Protein AF-A0A929IKM9-F1 (afdb_monomer_lite)

Radius of gyration: 24.94 Å; chains: 1; bounding box: 63×36×87 Å

Sequence (227 aa):
MASTDVHDGEPYLAGRVRLIFSDAPGTVAINLLNAAVLSFVMRGELPPSILLGWFAFIAGVMMARVFLYAWHRRADGYGEDEARAWLLRLTVLTTLTGIGWGVGCLVVMSEAPPLHKVFTAFVLGGMAAGGLPSLARVFAVYLLFVVPVLGPAIVYFAWQGGEIGWSMAVMGTVLLGFLLMTGRRQEMVVLEALRLAGENRDLVANLTEETEKALEAKVTAESLNED

Secondary structure (DSSP, 8-state):
-------TT-TTHHHHHHHHHHTHHHHHHHHHHHHHHHHHHHTTTS-HHHHHHHHHHHHHHHHHHHHHHHHHTT--S--HHHHHHHHHHHHHHHHHHHHHHHHHHHHHHHHS-HHHHHHHHHHHHHHHHHTHHHHTTSHHHHHHHHHHHHHHHHHHHHHH-HHHHHHHHHHHHHHHHHHHHHHHHHHHHHHHHHHHHHHHHHHHHHHHHHHHHHHHHHHHHHHTT--

Foldseek 3Di:
DDDDPDDPPAPCLLVLLVQLLVCQPVLLVLQLVLLVVLLVVCVPFDDPVLSVVLSVQSNVLSVLSVVLSVVVVPDPDDDRVVSVVSVVSLLVSLLSSLLSLLVSLVVSVPGDDPVSNVVSLVSLLCSLQVCQLNQLLPLSSSCSRNCSSLVSSLVVLVVVDDPVSPVSNVVSVVSSVVSSVVSPVSNVVSVVVSVVVVVVVVVVVVVVVVVVVVVVVVVVVVVVVVD

Structure (mmCIF, N/CA/C/O backbone):
data_AF-A0A929IKM9-F1
#
_entry.id   AF-A0A929IKM9-F1
#
loop_
_atom_site.group_PDB
_atom_site.id
_atom_site.type_symbol
_atom_site.label_atom_id
_atom_site.label_alt_id
_atom_site.label_comp_id
_atom_site.label_asym_id
_atom_site.label_entity_id
_atom_site.label_seq_id
_atom_site.pdbx_PDB_ins_code
_atom_site.Cartn_x
_atom_site.Cartn_y
_atom_site.Cartn_z
_atom_site.occupancy
_atom_site.B_iso_or_equiv
_atom_site.auth_seq_id
_atom_site.auth_comp_id
_atom_site.auth_asym_id
_atom_site.auth_atom_id
_atom_site.pdbx_PDB_model_num
ATOM 1 N N . MET A 1 1 ? -14.038 -22.072 38.183 1.00 40.56 1 MET A N 1
ATOM 2 C CA . MET A 1 1 ? -13.444 -22.966 37.169 1.00 40.56 1 MET A CA 1
ATOM 3 C C . MET A 1 1 ? -14.448 -23.085 36.031 1.00 40.56 1 MET A C 1
ATOM 5 O O . MET A 1 1 ? -15.466 -23.730 36.227 1.00 40.56 1 MET A O 1
ATOM 9 N N . ALA A 1 2 ? -14.207 -22.327 34.959 1.00 31.17 2 ALA A N 1
ATOM 10 C CA . ALA A 1 2 ? -14.836 -22.336 33.626 1.00 31.17 2 ALA A CA 1
ATOM 11 C C . ALA A 1 2 ? -14.349 -21.027 32.959 1.00 31.17 2 ALA A C 1
ATOM 13 O O . ALA A 1 2 ? -14.905 -19.972 33.227 1.00 31.17 2 ALA A O 1
ATOM 14 N N . SER A 1 3 ? -13.124 -20.933 32.435 1.00 40.66 3 SER A N 1
ATOM 15 C CA . SER A 1 3 ? -12.716 -21.378 31.092 1.00 40.66 3 SER A CA 1
ATOM 16 C C . SER A 1 3 ? -13.751 -21.049 30.012 1.00 40.66 3 SER A C 1
ATOM 18 O O . SER A 1 3 ? -14.466 -21.925 29.534 1.00 40.66 3 SER A O 1
ATOM 20 N N . THR A 1 4 ? -13.792 -19.785 29.610 1.00 36.88 4 THR A N 1
ATOM 21 C CA . THR A 1 4 ? -14.176 -19.403 28.248 1.00 36.88 4 THR A CA 1
ATOM 22 C C . THR A 1 4 ? -12.996 -18.674 27.639 1.00 36.88 4 THR A C 1
ATOM 24 O O . THR A 1 4 ? -12.862 -17.457 27.709 1.00 36.88 4 THR A O 1
ATOM 27 N N . ASP A 1 5 ? -12.109 -19.513 27.125 1.00 41.44 5 ASP A N 1
ATOM 28 C CA . ASP A 1 5 ? -11.152 -19.240 26.071 1.00 41.44 5 ASP A CA 1
ATOM 29 C C . ASP A 1 5 ? -11.952 -18.718 24.859 1.00 41.44 5 ASP A C 1
ATOM 31 O O . ASP A 1 5 ? -12.657 -19.484 24.198 1.00 41.44 5 ASP A O 1
ATOM 35 N N . VAL A 1 6 ? -11.967 -17.400 24.638 1.00 38.53 6 VAL A N 1
ATOM 36 C CA . VAL A 1 6 ? -12.629 -16.775 23.481 1.00 38.53 6 VAL A CA 1
ATOM 37 C C . VAL A 1 6 ? -11.636 -15.828 22.809 1.00 38.53 6 VAL A C 1
ATOM 39 O O . VAL A 1 6 ? -11.509 -14.666 23.170 1.00 38.53 6 VAL A O 1
ATOM 42 N N . HIS A 1 7 ? -10.957 -16.387 21.807 1.00 38.09 7 HIS A N 1
ATOM 43 C CA . HIS A 1 7 ? -10.336 -15.729 20.649 1.00 38.09 7 HIS A CA 1
ATOM 44 C C . HIS A 1 7 ? -9.263 -14.647 20.887 1.00 38.09 7 HIS A C 1
ATOM 46 O O . HIS A 1 7 ? -9.489 -13.445 20.741 1.00 38.09 7 HIS A O 1
ATOM 52 N N . ASP A 1 8 ? -8.028 -15.133 21.038 1.00 3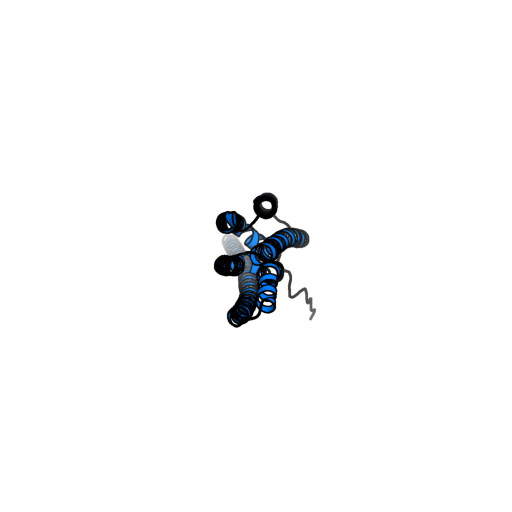8.88 8 ASP A N 1
ATOM 53 C CA . ASP A 1 8 ? -6.740 -14.424 20.956 1.00 38.88 8 ASP A CA 1
ATOM 54 C C . ASP A 1 8 ? -6.421 -13.771 19.580 1.00 38.88 8 ASP A C 1
ATOM 56 O O . ASP A 1 8 ? -5.310 -13.884 19.059 1.00 38.88 8 ASP A O 1
ATOM 60 N N . GLY A 1 9 ? -7.347 -13.039 18.947 1.00 43.78 9 GLY A N 1
ATOM 61 C CA . GLY A 1 9 ? -7.003 -12.336 17.697 1.00 43.78 9 GLY A CA 1
ATOM 62 C C . GLY A 1 9 ? -7.943 -11.261 17.151 1.00 43.78 9 GLY A C 1
ATOM 63 O O . GLY A 1 9 ? -7.523 -10.513 16.264 1.00 43.78 9 GLY A O 1
ATOM 64 N N . GLU A 1 10 ? -9.180 -11.135 17.640 1.00 51.38 10 GLU A N 1
ATOM 65 C CA . GLU A 1 10 ? -10.236 -10.404 16.911 1.00 51.38 10 GLU A CA 1
ATOM 66 C C . GLU A 1 10 ? -10.796 -9.081 17.497 1.00 51.38 10 GLU A C 1
ATOM 68 O O . GLU A 1 10 ? -11.212 -8.254 16.678 1.00 51.38 10 GLU A O 1
ATOM 73 N N . PRO A 1 11 ? -10.724 -8.734 18.805 1.00 56.94 11 PRO A N 1
ATOM 74 C CA . PRO A 1 11 ? -11.606 -7.696 19.374 1.00 56.94 11 PRO A CA 1
ATOM 75 C C . PRO A 1 11 ? -11.318 -6.249 18.924 1.00 56.94 11 PRO A C 1
ATOM 77 O O . PRO A 1 11 ? -12.064 -5.322 19.237 1.00 56.94 11 PRO A O 1
ATOM 80 N N . TYR A 1 12 ? -10.248 -6.018 18.158 1.00 74.44 12 TYR A N 1
ATOM 81 C CA . TYR A 1 12 ? -9.818 -4.676 17.750 1.00 74.44 12 TYR A CA 1
ATOM 82 C C . TYR A 1 12 ? -9.841 -4.436 16.235 1.00 74.44 12 TYR A C 1
ATOM 84 O O . TYR A 1 12 ? -9.414 -3.369 15.777 1.00 74.44 12 TYR A O 1
ATOM 92 N N . LEU A 1 13 ? -10.357 -5.375 15.428 1.00 82.31 13 LEU A N 1
ATOM 93 C CA . LEU A 1 13 ? -10.357 -5.248 13.965 1.00 82.31 13 LEU A CA 1
ATOM 94 C C . LEU A 1 13 ? -11.093 -3.989 13.487 1.00 82.31 13 LEU A C 1
ATOM 96 O O . LEU A 1 13 ? -10.559 -3.230 12.676 1.00 82.31 13 LEU A O 1
ATOM 100 N N . ALA A 1 14 ? -12.285 -3.718 14.020 1.00 83.50 14 ALA A N 1
ATOM 101 C CA . ALA A 1 14 ? -13.059 -2.537 13.646 1.00 83.50 14 ALA A CA 1
ATOM 102 C C . ALA A 1 14 ? -12.307 -1.228 13.957 1.00 83.50 14 ALA A C 1
ATOM 104 O O . ALA A 1 14 ? -12.333 -0.295 13.152 1.00 83.50 14 ALA A O 1
ATOM 105 N N . GLY A 1 15 ? -11.583 -1.174 15.082 1.00 83.19 15 GLY A N 1
ATOM 106 C CA . GLY A 1 15 ? -10.726 -0.043 15.452 1.00 83.19 15 GLY A CA 1
ATOM 107 C C . GLY A 1 15 ? -9.562 0.155 14.478 1.00 83.19 15 GLY A C 1
ATOM 108 O O . GLY A 1 15 ? -9.330 1.270 14.013 1.00 83.19 15 GLY A O 1
ATOM 109 N N . ARG A 1 16 ? -8.885 -0.930 14.090 1.00 87.75 16 ARG A N 1
ATOM 110 C CA . ARG A 1 16 ? -7.787 -0.905 13.106 1.00 87.75 16 ARG A CA 1
ATOM 111 C C . ARG A 1 16 ? -8.267 -0.440 11.738 1.00 87.75 16 ARG A C 1
ATOM 113 O O . ARG A 1 16 ? -7.626 0.413 11.134 1.00 87.75 16 ARG A O 1
ATOM 120 N N . VAL A 1 17 ? -9.410 -0.950 11.274 1.00 86.31 17 VAL A N 1
ATOM 121 C CA . VAL A 1 17 ? -10.031 -0.517 10.015 1.00 86.31 17 VAL A CA 1
ATOM 122 C C . VAL A 1 17 ? -10.335 0.980 10.072 1.00 86.31 17 VAL A C 1
ATOM 124 O O . VAL A 1 17 ? -9.901 1.706 9.184 1.00 86.31 17 VAL A O 1
ATOM 127 N N . ARG A 1 18 ? -10.974 1.479 11.139 1.00 84.38 18 ARG A N 1
ATOM 128 C CA . ARG A 1 18 ? -11.240 2.922 11.296 1.00 84.38 18 ARG A CA 1
ATOM 129 C C . ARG A 1 18 ? -9.968 3.764 11.225 1.00 84.38 18 ARG A C 1
ATOM 131 O O . ARG A 1 18 ? -9.949 4.764 10.514 1.00 84.38 18 ARG A O 1
ATOM 138 N N . LEU A 1 19 ? -8.903 3.332 11.901 1.00 84.19 19 LEU A N 1
ATOM 139 C CA . LEU A 1 19 ? -7.612 4.009 11.836 1.00 84.19 19 LEU A CA 1
ATOM 140 C C . LEU A 1 19 ? -7.061 4.021 10.408 1.00 84.19 19 LEU A C 1
ATOM 142 O O . LEU A 1 19 ? -6.599 5.051 9.950 1.00 84.19 19 LEU A O 1
ATOM 146 N N . ILE A 1 20 ? -7.092 2.920 9.652 1.00 85.38 20 ILE A N 1
ATOM 147 C CA . ILE A 1 20 ? -6.578 2.933 8.266 1.00 85.38 20 ILE A CA 1
ATOM 148 C C . ILE A 1 20 ? -7.341 3.946 7.397 1.00 85.38 20 ILE A C 1
ATOM 150 O O . ILE A 1 20 ? -6.736 4.675 6.611 1.00 85.38 20 ILE A O 1
ATOM 154 N N . PHE A 1 21 ? -8.659 4.027 7.570 1.00 83.62 21 PHE A N 1
ATOM 155 C CA . PHE A 1 21 ? -9.515 4.939 6.817 1.00 83.62 21 PHE A CA 1
ATOM 156 C C . PHE A 1 21 ? -9.328 6.425 7.194 1.00 83.62 21 PHE A C 1
ATOM 158 O O . PHE A 1 21 ? -9.666 7.283 6.378 1.00 83.62 21 PHE A O 1
ATOM 165 N N . SER A 1 22 ? -8.733 6.762 8.350 1.00 77.50 22 SER A N 1
ATOM 166 C CA . SER A 1 22 ? -8.444 8.162 8.716 1.00 77.50 22 SER A CA 1
ATOM 167 C C . SER A 1 22 ? -7.289 8.786 7.922 1.00 77.50 22 SER A C 1
ATOM 169 O O . SER A 1 22 ? -7.279 9.998 7.722 1.00 77.50 22 SER A O 1
ATOM 171 N N . ASP A 1 23 ? -6.356 7.980 7.405 1.00 73.56 23 ASP A N 1
ATOM 172 C CA . ASP A 1 23 ? -5.163 8.465 6.679 1.00 73.56 23 ASP A CA 1
ATOM 173 C C . ASP A 1 23 ? -5.381 8.591 5.156 1.00 73.56 23 ASP A C 1
ATOM 175 O O . ASP A 1 23 ? -4.473 8.922 4.388 1.00 73.56 23 ASP A O 1
ATOM 179 N N . ALA A 1 24 ? -6.611 8.336 4.712 1.00 71.19 24 ALA A N 1
ATOM 180 C CA . ALA A 1 24 ? -7.033 8.202 3.323 1.00 71.19 24 ALA A CA 1
ATOM 181 C C . ALA A 1 24 ? -6.595 9.316 2.339 1.00 71.19 24 ALA A C 1
ATOM 183 O O . ALA A 1 24 ? -6.167 8.979 1.227 1.00 71.19 24 ALA A O 1
ATOM 184 N N . PRO A 1 25 ? -6.676 10.625 2.670 1.00 73.81 25 PRO A N 1
ATOM 185 C CA . PRO A 1 25 ? -6.414 11.683 1.688 1.00 73.81 25 PRO A CA 1
ATOM 186 C C . PRO A 1 25 ? -4.948 11.741 1.242 1.00 73.81 25 PRO A C 1
ATOM 188 O O . PRO A 1 25 ? -4.663 11.959 0.063 1.00 73.81 25 PRO A O 1
ATOM 191 N N . GLY A 1 26 ? -4.013 11.496 2.167 1.00 80.12 26 GLY A N 1
ATOM 192 C CA . GLY A 1 26 ? -2.578 11.554 1.885 1.00 80.12 26 GLY A CA 1
ATOM 193 C C . GLY A 1 26 ? -2.132 10.461 0.915 1.00 80.12 26 GLY A C 1
ATOM 194 O O . GLY A 1 26 ? -1.347 10.717 0.002 1.00 80.12 26 GLY A O 1
ATOM 195 N N . THR A 1 27 ? -2.685 9.251 1.050 1.00 83.94 27 THR A N 1
ATOM 196 C CA . THR A 1 27 ? -2.332 8.118 0.185 1.00 83.94 27 THR A CA 1
ATOM 197 C C . THR A 1 27 ? -2.777 8.323 -1.263 1.00 83.94 27 THR A C 1
ATOM 199 O O . THR A 1 27 ? -2.059 7.935 -2.185 1.00 83.94 27 THR A O 1
ATOM 202 N N . VAL A 1 28 ? -3.943 8.929 -1.486 1.00 89.44 28 VAL A N 1
ATOM 203 C CA . VAL A 1 28 ? -4.428 9.222 -2.843 1.00 89.44 28 VAL A CA 1
ATOM 204 C C . VAL A 1 28 ? -3.553 10.285 -3.504 1.00 89.44 28 VAL A C 1
ATOM 206 O O . VAL A 1 28 ? -3.074 10.075 -4.618 1.00 89.44 28 VAL A O 1
ATOM 209 N N . ALA A 1 29 ? -3.288 11.387 -2.798 1.00 89.75 29 ALA A N 1
ATOM 210 C CA . ALA A 1 29 ? -2.489 12.489 -3.323 1.00 89.75 29 ALA A CA 1
ATOM 211 C C . ALA A 1 29 ? -1.070 12.044 -3.708 1.00 89.75 29 ALA A C 1
ATOM 213 O O . ALA A 1 29 ? -0.620 12.330 -4.817 1.00 89.75 29 ALA A O 1
ATOM 214 N N . ILE A 1 30 ? -0.389 11.287 -2.838 1.00 89.50 30 ILE A N 1
ATOM 215 C CA . ILE A 1 30 ? 0.983 10.832 -3.101 1.00 89.50 30 ILE A CA 1
ATOM 216 C C . ILE A 1 30 ? 1.049 9.853 -4.285 1.00 89.50 30 ILE A C 1
ATOM 218 O O . ILE A 1 30 ? 1.976 9.928 -5.086 1.00 89.50 30 ILE A O 1
ATOM 222 N N . ASN A 1 31 ? 0.053 8.968 -4.444 1.00 92.25 31 ASN A N 1
ATOM 223 C CA . ASN A 1 31 ? 0.002 8.028 -5.569 1.00 92.25 31 ASN A CA 1
ATOM 224 C C . ASN A 1 31 ? -0.158 8.762 -6.901 1.00 92.25 31 ASN A C 1
ATOM 226 O O . ASN A 1 31 ? 0.570 8.470 -7.847 1.00 92.25 31 ASN A O 1
ATOM 230 N N . LEU A 1 32 ? -1.086 9.720 -6.971 1.00 94.00 32 LEU A N 1
ATOM 231 C CA . LEU A 1 32 ? -1.314 10.507 -8.183 1.00 94.00 32 LEU A CA 1
ATOM 232 C C . LEU A 1 32 ? -0.110 11.389 -8.516 1.00 94.00 32 LEU A C 1
ATOM 234 O O . LEU A 1 32 ? 0.285 11.458 -9.678 1.00 94.00 32 LEU A O 1
ATOM 238 N N . LEU A 1 33 ? 0.506 12.009 -7.505 1.00 94.31 33 LEU A N 1
ATOM 239 C CA . LEU A 1 33 ? 1.724 12.796 -7.678 1.00 94.31 33 LEU A CA 1
ATOM 240 C C . LEU A 1 33 ? 2.860 11.934 -8.239 1.00 94.31 33 LEU A C 1
ATOM 242 O O . LEU A 1 33 ? 3.437 12.282 -9.265 1.00 94.31 33 LEU A O 1
ATOM 246 N N . ASN A 1 34 ? 3.145 10.787 -7.619 1.00 93.75 34 ASN A N 1
ATOM 247 C CA . ASN A 1 34 ? 4.198 9.888 -8.085 1.00 93.75 34 ASN A CA 1
ATOM 248 C C . ASN A 1 34 ? 3.908 9.352 -9.490 1.00 93.75 34 ASN A C 1
ATOM 250 O O . ASN A 1 34 ? 4.823 9.267 -10.306 1.00 93.75 34 ASN A O 1
ATOM 254 N N . ALA A 1 35 ? 2.650 9.027 -9.802 1.00 94.06 35 ALA A N 1
ATOM 255 C CA . ALA A 1 35 ? 2.264 8.579 -11.135 1.00 94.06 35 ALA A CA 1
ATOM 256 C C . ALA A 1 35 ? 2.448 9.681 -12.188 1.00 94.06 35 ALA A C 1
ATOM 258 O O . ALA A 1 35 ? 2.951 9.407 -13.278 1.00 94.06 35 ALA A O 1
ATOM 259 N N . ALA A 1 36 ? 2.105 10.929 -11.862 1.00 94.88 36 ALA A N 1
ATOM 260 C CA . ALA A 1 36 ? 2.307 12.074 -12.746 1.00 94.88 36 ALA A CA 1
ATOM 261 C C . ALA A 1 36 ? 3.799 12.344 -12.981 1.00 94.88 36 ALA A C 1
ATOM 263 O O . ALA A 1 36 ? 4.224 12.503 -14.124 1.00 94.88 36 ALA A O 1
ATOM 264 N N . VAL A 1 37 ? 4.602 12.335 -11.913 1.00 95.00 37 VAL A N 1
ATOM 265 C CA . VAL A 1 37 ? 6.055 12.527 -11.992 1.00 95.0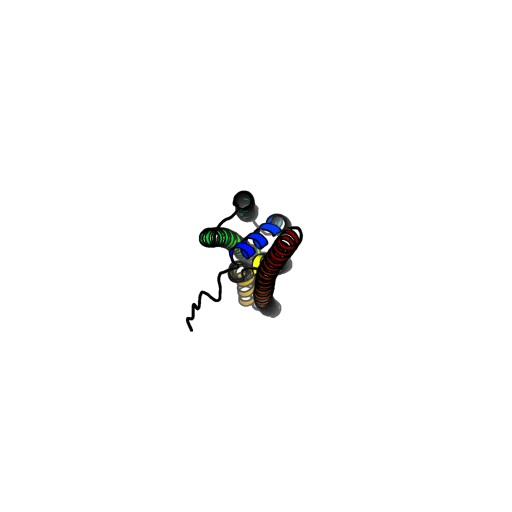0 37 VAL A CA 1
ATOM 266 C C . VAL A 1 37 ? 6.702 11.416 -12.818 1.00 95.00 37 VAL A C 1
ATOM 268 O O . VAL A 1 37 ? 7.460 11.716 -13.738 1.00 95.00 37 VAL A O 1
ATOM 271 N N . LEU A 1 38 ? 6.382 10.144 -12.553 1.00 92.81 38 LEU A N 1
ATOM 272 C CA . LEU A 1 38 ? 6.942 9.026 -13.313 1.00 92.81 38 LEU A CA 1
ATOM 273 C C . LEU A 1 38 ? 6.540 9.100 -14.791 1.00 92.81 38 LEU A C 1
ATOM 275 O O . LEU A 1 38 ? 7.395 8.954 -15.660 1.00 92.81 38 LEU A O 1
ATOM 279 N N . SER A 1 39 ? 5.273 9.406 -15.084 1.00 93.19 39 SER A N 1
ATOM 280 C CA . SER A 1 39 ? 4.797 9.567 -16.464 1.00 93.19 39 SER A CA 1
ATOM 281 C C . SER A 1 39 ? 5.507 10.711 -17.185 1.00 93.19 39 SER A C 1
ATOM 283 O O . SER A 1 39 ? 5.878 10.575 -18.347 1.00 93.19 39 SER A O 1
ATOM 285 N N . PHE A 1 40 ? 5.741 11.832 -16.495 1.00 94.31 40 PHE A N 1
ATOM 286 C CA . PHE A 1 40 ? 6.491 12.954 -17.049 1.00 94.31 40 PHE A CA 1
ATOM 287 C C . PHE A 1 40 ? 7.929 12.555 -17.366 1.00 94.31 40 PHE A C 1
ATOM 289 O O . PHE A 1 40 ? 8.401 12.847 -18.462 1.00 94.31 40 PHE A O 1
ATOM 296 N N . VAL A 1 41 ? 8.620 11.885 -16.444 1.00 93.12 41 VAL A N 1
ATOM 297 C CA . VAL A 1 41 ? 10.008 11.442 -16.643 1.00 93.12 41 VAL A CA 1
ATOM 298 C C . VAL A 1 41 ? 10.103 10.444 -17.803 1.00 93.12 41 VAL A C 1
ATOM 300 O O . VAL A 1 41 ? 11.002 10.562 -18.624 1.00 93.12 41 VAL A O 1
ATOM 303 N N . MET A 1 42 ? 9.131 9.541 -17.944 1.00 91.12 42 MET A N 1
ATOM 304 C CA . MET A 1 42 ? 9.133 8.491 -18.973 1.00 91.12 42 MET A CA 1
ATOM 305 C C . MET A 1 42 ? 8.554 8.911 -20.332 1.00 91.12 42 MET A C 1
ATOM 307 O O . MET A 1 42 ? 8.532 8.103 -21.258 1.00 91.12 42 MET A O 1
ATOM 311 N N . ARG A 1 43 ? 8.096 10.160 -20.492 1.00 92.00 43 ARG A N 1
ATOM 312 C CA . ARG A 1 43 ? 7.368 10.623 -21.694 1.00 92.00 43 ARG A CA 1
ATOM 313 C C . ARG A 1 43 ? 8.122 10.471 -23.021 1.00 92.00 43 ARG A C 1
ATOM 315 O O . ARG A 1 43 ? 7.484 10.469 -24.066 1.00 92.00 43 ARG A O 1
ATOM 322 N N . GLY A 1 44 ? 9.455 10.434 -22.977 1.00 91.00 44 GLY A N 1
ATOM 323 C CA . GLY A 1 44 ? 10.314 10.251 -24.153 1.00 91.00 44 GLY A CA 1
ATOM 324 C C . GLY A 1 44 ? 10.774 8.809 -24.369 1.00 91.00 44 GLY A C 1
ATOM 325 O O . GLY A 1 44 ? 11.290 8.504 -25.436 1.00 91.00 44 GLY A O 1
ATOM 326 N N . GLU A 1 45 ? 10.576 7.942 -23.375 1.00 89.94 45 GLU A N 1
ATOM 327 C CA . GLU A 1 45 ? 11.090 6.567 -23.357 1.00 89.94 45 GLU A CA 1
ATOM 328 C C . GLU A 1 45 ? 10.001 5.536 -23.682 1.00 89.94 45 GLU A C 1
ATOM 330 O O . GLU A 1 45 ? 10.300 4.423 -24.099 1.00 89.94 45 GLU A O 1
ATOM 335 N N . LEU A 1 46 ? 8.726 5.890 -23.489 1.00 89.44 46 LEU A N 1
ATOM 336 C CA . LEU A 1 46 ? 7.589 4.997 -23.702 1.00 89.44 46 LEU A CA 1
ATOM 337 C C . LEU A 1 46 ? 6.522 5.620 -24.612 1.00 89.44 46 LEU A C 1
ATOM 339 O O . LEU A 1 46 ? 6.287 6.831 -24.555 1.00 89.44 46 LEU A O 1
ATOM 343 N N . PRO A 1 47 ? 5.790 4.796 -25.388 1.00 91.88 47 PRO A N 1
ATOM 344 C CA . PRO A 1 47 ? 4.628 5.245 -26.141 1.00 91.88 47 PRO A CA 1
ATOM 345 C C . PRO A 1 47 ? 3.596 5.957 -25.246 1.00 91.88 47 PRO A C 1
ATOM 347 O O . PRO A 1 47 ? 3.244 5.433 -24.180 1.00 91.88 47 PRO A O 1
ATOM 350 N N . PRO A 1 48 ? 3.014 7.089 -25.692 1.00 92.50 48 PRO A N 1
ATOM 351 C CA . PRO A 1 48 ? 2.005 7.814 -24.920 1.00 92.50 48 PRO A CA 1
ATOM 352 C C . PRO A 1 48 ? 0.797 6.958 -24.526 1.00 92.50 48 PRO A C 1
ATOM 354 O O . PRO A 1 48 ? 0.232 7.155 -23.457 1.00 92.50 48 PRO A O 1
ATOM 357 N N . SER A 1 49 ? 0.413 5.981 -25.352 1.00 93.38 49 SER A N 1
ATOM 358 C CA . SER A 1 49 ? -0.692 5.060 -25.062 1.00 93.38 49 SER A CA 1
ATOM 359 C C . SER A 1 49 ? -0.440 4.196 -23.823 1.00 93.38 49 SER A C 1
ATOM 361 O O . SER A 1 49 ? -1.356 4.000 -23.027 1.00 93.38 49 SER A O 1
ATOM 363 N N . ILE A 1 50 ? 0.794 3.722 -23.625 1.00 91.88 50 ILE A N 1
ATOM 364 C CA . ILE A 1 50 ? 1.182 2.916 -22.460 1.00 91.88 50 ILE A CA 1
ATOM 365 C C . ILE A 1 50 ? 1.168 3.783 -21.202 1.00 91.88 50 ILE A C 1
ATOM 367 O O . ILE A 1 50 ? 0.577 3.397 -20.194 1.00 91.88 50 ILE A O 1
ATOM 371 N N . LEU A 1 51 ? 1.757 4.980 -21.276 1.00 92.00 51 LEU A N 1
ATOM 372 C CA . LEU A 1 51 ? 1.796 5.920 -20.154 1.00 92.00 51 LEU A CA 1
ATOM 373 C C . LEU A 1 51 ? 0.394 6.376 -19.741 1.00 92.00 51 LEU A C 1
ATOM 375 O O . LEU A 1 51 ? 0.063 6.336 -18.558 1.00 92.00 51 LEU A O 1
ATOM 379 N N . LEU A 1 52 ? -0.449 6.755 -20.705 1.00 93.38 52 LEU A N 1
ATOM 380 C CA . LEU A 1 52 ? -1.827 7.169 -20.445 1.00 93.38 52 LEU A CA 1
ATOM 381 C C . LEU A 1 52 ? -2.675 6.012 -19.918 1.00 93.38 52 LEU A C 1
ATOM 383 O O . LEU A 1 52 ? -3.444 6.216 -18.984 1.00 93.38 52 LEU A O 1
ATOM 387 N N . GLY A 1 53 ? -2.520 4.804 -20.465 1.00 94.62 53 GLY A N 1
ATOM 388 C CA . GLY A 1 53 ? -3.223 3.615 -19.984 1.00 94.62 53 GLY A CA 1
ATOM 389 C C . GLY A 1 53 ? -2.852 3.268 -18.542 1.00 94.62 53 GLY A C 1
ATOM 390 O O . GLY A 1 53 ? -3.732 3.048 -17.710 1.00 94.62 53 GLY A O 1
ATOM 391 N N . TRP A 1 54 ? -1.558 3.289 -18.216 1.00 95.06 54 TRP A N 1
ATOM 392 C CA . TRP A 1 54 ? -1.073 3.049 -16.857 1.00 95.06 54 TRP A CA 1
ATOM 393 C C . TRP A 1 54 ? -1.507 4.149 -15.881 1.00 95.06 54 TRP A C 1
ATOM 395 O O . TRP A 1 54 ? -2.025 3.852 -14.803 1.00 95.06 54 TRP A O 1
ATOM 405 N N . PHE A 1 55 ? -1.375 5.420 -16.266 1.00 94.81 55 PHE A N 1
ATOM 406 C CA . PHE A 1 55 ? -1.829 6.539 -15.444 1.00 94.81 55 PHE A CA 1
ATOM 407 C C . PHE A 1 55 ? -3.343 6.477 -15.202 1.00 94.81 55 PHE A C 1
ATOM 409 O O . PHE A 1 55 ? -3.788 6.644 -14.067 1.00 94.81 55 PHE A O 1
ATOM 416 N N . ALA A 1 56 ? -4.139 6.177 -16.234 1.00 95.75 56 ALA A N 1
ATOM 417 C CA . ALA A 1 56 ? -5.585 6.005 -16.120 1.00 95.75 56 ALA A CA 1
ATOM 418 C C . ALA A 1 56 ? -5.954 4.834 -15.199 1.00 95.75 56 ALA A C 1
ATOM 420 O O . ALA A 1 56 ? -6.887 4.960 -14.408 1.00 95.75 56 ALA A O 1
ATOM 421 N N . PHE A 1 57 ? -5.203 3.729 -15.241 1.00 96.12 57 PHE A N 1
ATOM 422 C CA . PHE A 1 57 ? -5.368 2.621 -14.301 1.00 96.12 57 PHE A CA 1
ATOM 423 C C . PHE A 1 57 ? -5.136 3.076 -12.853 1.00 96.12 57 PHE A C 1
ATOM 425 O O . PHE A 1 57 ? -6.011 2.886 -12.006 1.00 96.12 57 PHE A O 1
ATOM 432 N N . ILE A 1 58 ? -4.004 3.730 -12.565 1.00 95.94 58 ILE A N 1
ATOM 433 C CA . ILE A 1 58 ? -3.699 4.232 -11.216 1.00 95.94 58 ILE A CA 1
ATOM 434 C C . ILE A 1 58 ? -4.762 5.238 -10.763 1.00 95.94 58 ILE A C 1
ATOM 436 O O . ILE A 1 58 ? -5.275 5.129 -9.648 1.00 95.94 58 ILE A O 1
ATOM 440 N N . ALA A 1 59 ? -5.152 6.172 -11.631 1.00 95.81 59 ALA A N 1
ATOM 441 C CA . ALA A 1 59 ? -6.208 7.138 -11.351 1.00 95.81 59 ALA A CA 1
ATOM 442 C C . ALA A 1 59 ? -7.551 6.450 -11.057 1.00 95.81 59 ALA A C 1
ATOM 444 O O . ALA A 1 59 ? -8.221 6.815 -10.094 1.00 95.81 59 ALA A O 1
ATOM 445 N N . GLY A 1 60 ? -7.913 5.411 -11.814 1.00 97.31 60 GLY A N 1
ATOM 446 C CA . GLY A 1 60 ? -9.102 4.589 -11.585 1.00 97.31 60 GLY A CA 1
ATOM 447 C C . GLY A 1 60 ? -9.111 3.929 -10.208 1.00 97.31 60 GLY A C 1
ATOM 448 O O . GLY A 1 60 ? -10.090 4.049 -9.469 1.00 97.31 60 GLY A O 1
ATOM 449 N N . VAL A 1 61 ? -7.998 3.301 -9.815 1.00 96.31 61 VAL A N 1
ATOM 450 C CA . VAL A 1 61 ? -7.856 2.693 -8.481 1.00 96.31 61 VAL A CA 1
ATOM 451 C C . VAL A 1 61 ? -7.939 3.760 -7.384 1.00 96.31 61 VAL A C 1
ATOM 453 O O . VAL A 1 61 ? -8.587 3.539 -6.360 1.00 96.31 61 VAL A O 1
ATOM 456 N N . MET A 1 62 ? -7.343 4.938 -7.593 1.00 95.19 62 MET A N 1
ATOM 457 C CA . MET A 1 62 ? -7.416 6.047 -6.637 1.00 95.19 62 MET A CA 1
ATOM 458 C C . MET A 1 62 ? -8.832 6.618 -6.505 1.00 95.19 62 MET A C 1
ATOM 460 O O . MET A 1 62 ? -9.274 6.866 -5.383 1.00 95.19 62 MET A O 1
ATOM 464 N N . MET A 1 63 ? -9.580 6.759 -7.604 1.00 95.38 63 MET A N 1
ATOM 465 C CA . MET A 1 63 ? -10.992 7.161 -7.573 1.00 95.38 63 MET A CA 1
ATOM 466 C C . MET A 1 63 ? -11.848 6.145 -6.813 1.00 95.38 63 MET A C 1
ATOM 468 O O . MET A 1 63 ? -12.635 6.532 -5.949 1.00 95.38 63 MET A O 1
ATOM 472 N N . ALA A 1 64 ? -11.651 4.848 -7.068 1.00 95.62 64 ALA A N 1
ATOM 473 C CA . ALA A 1 64 ? -12.322 3.787 -6.320 1.00 95.62 64 ALA A CA 1
ATOM 474 C C . ALA A 1 64 ? -11.987 3.852 -4.820 1.00 95.62 64 ALA A C 1
ATOM 476 O O . ALA A 1 64 ? -12.859 3.629 -3.981 1.00 95.62 64 ALA A O 1
ATOM 477 N N . ARG A 1 65 ? -10.749 4.227 -4.470 1.00 92.75 65 ARG A N 1
ATOM 478 C CA . ARG A 1 65 ? -10.334 4.458 -3.081 1.00 92.75 65 ARG A CA 1
ATOM 479 C C . ARG A 1 65 ? -11.081 5.627 -2.454 1.00 92.75 65 ARG A C 1
ATOM 481 O O . ARG A 1 65 ? -11.659 5.455 -1.390 1.00 92.75 65 ARG A O 1
ATOM 488 N N . VAL A 1 66 ? -11.126 6.780 -3.125 1.00 92.44 66 VAL A N 1
ATOM 489 C CA . VAL A 1 66 ? -11.881 7.962 -2.667 1.00 92.44 66 VAL A CA 1
ATOM 490 C C . VAL A 1 66 ? -13.351 7.619 -2.446 1.00 92.44 66 VAL A C 1
ATOM 492 O O . VAL A 1 66 ? -13.908 7.978 -1.409 1.00 92.44 66 VAL A O 1
ATOM 495 N N . PHE A 1 67 ? -13.965 6.880 -3.371 1.00 93.50 67 PHE A N 1
ATOM 496 C CA . PHE A 1 67 ? -15.334 6.401 -3.213 1.00 93.50 67 PHE A CA 1
ATOM 497 C C . PHE A 1 67 ? -15.480 5.488 -1.990 1.00 93.50 67 PHE A C 1
ATOM 499 O O . PHE A 1 67 ? -16.372 5.709 -1.174 1.00 93.50 67 PHE A O 1
ATOM 506 N N . LEU A 1 68 ? -14.581 4.513 -1.818 1.00 92.69 68 LEU A N 1
ATOM 507 C CA . LEU A 1 68 ? -14.590 3.611 -0.666 1.00 92.69 68 LEU A CA 1
ATOM 508 C C . LEU A 1 68 ? -14.460 4.384 0.653 1.00 92.69 68 LEU A C 1
ATOM 510 O O . LEU A 1 68 ? -15.188 4.098 1.598 1.00 92.69 68 LEU A O 1
ATOM 514 N N . TYR A 1 69 ? -13.587 5.391 0.708 1.00 89.94 69 TYR A N 1
ATOM 515 C CA . TYR A 1 69 ? -13.416 6.259 1.872 1.00 89.94 69 TYR A CA 1
ATOM 516 C C . TYR A 1 69 ? -14.669 7.093 2.157 1.00 89.94 69 TYR A C 1
ATOM 518 O O . TYR A 1 69 ? -15.119 7.170 3.297 1.00 89.94 69 TYR A O 1
ATOM 526 N N . ALA A 1 70 ? -15.271 7.693 1.130 1.00 90.31 70 ALA A N 1
ATOM 527 C CA . ALA A 1 70 ? -16.497 8.474 1.271 1.00 90.31 70 ALA A CA 1
ATOM 528 C C . ALA A 1 70 ? -17.707 7.611 1.666 1.00 90.31 70 ALA A C 1
ATOM 530 O O . ALA A 1 70 ? -18.616 8.096 2.341 1.00 90.31 70 ALA A O 1
ATOM 531 N N . TRP A 1 71 ? -17.736 6.351 1.233 1.00 91.06 71 TRP A N 1
ATOM 532 C CA . TRP A 1 71 ? -18.760 5.389 1.621 1.00 91.06 71 TRP A CA 1
ATOM 533 C C . TRP A 1 71 ? -18.557 4.927 3.067 1.00 91.06 71 TRP A C 1
ATOM 535 O O . TRP A 1 71 ? -19.496 4.985 3.854 1.00 91.06 71 TRP A O 1
ATOM 545 N N . HIS A 1 72 ? -17.326 4.582 3.449 1.00 90.25 72 HIS A N 1
ATOM 546 C CA . HIS A 1 72 ? -16.982 4.184 4.816 1.00 90.25 72 HIS A CA 1
ATOM 547 C C . HIS A 1 72 ? -17.250 5.288 5.842 1.00 90.25 72 HIS A C 1
ATOM 549 O O . HIS A 1 72 ? -17.781 5.010 6.908 1.00 90.25 72 HIS A O 1
ATOM 555 N N . ARG A 1 73 ? -17.008 6.560 5.495 1.00 85.69 73 ARG A N 1
ATOM 556 C CA . ARG A 1 73 ? -17.349 7.712 6.352 1.00 85.69 73 ARG A CA 1
ATOM 557 C C . ARG A 1 73 ? -18.838 7.849 6.682 1.00 85.69 73 ARG A C 1
ATOM 559 O O . ARG A 1 73 ? -19.167 8.619 7.575 1.00 85.69 73 ARG A O 1
ATOM 566 N N . ARG A 1 74 ? -19.723 7.189 5.930 1.00 86.00 74 ARG A N 1
ATOM 567 C CA . ARG A 1 74 ? -21.169 7.149 6.203 1.00 86.00 74 ARG A CA 1
ATOM 568 C C . ARG A 1 74 ? -21.586 5.906 6.992 1.00 86.00 74 ARG A C 1
ATOM 570 O O . ARG A 1 74 ? -22.757 5.790 7.330 1.00 86.00 74 ARG A O 1
ATOM 577 N N . ALA A 1 75 ? -20.667 4.973 7.228 1.00 82.88 75 ALA A N 1
ATOM 578 C CA . ALA A 1 75 ? -20.918 3.766 7.995 1.00 82.88 75 ALA A CA 1
ATOM 579 C C . ALA A 1 75 ? -20.593 4.030 9.472 1.00 82.88 75 ALA A C 1
ATOM 581 O O . ALA A 1 75 ? -19.425 4.045 9.864 1.00 82.88 75 ALA A O 1
ATOM 582 N N . ASP A 1 76 ? -21.629 4.221 10.286 1.00 70.38 76 ASP A N 1
ATOM 583 C CA . ASP A 1 76 ? -21.507 4.343 11.740 1.00 70.38 76 ASP A CA 1
ATOM 584 C C . ASP A 1 76 ? -21.811 3.008 12.428 1.00 70.38 76 ASP A C 1
ATOM 586 O O . ASP A 1 76 ? -22.694 2.264 12.010 1.00 70.38 76 ASP A O 1
ATOM 590 N N . GLY A 1 77 ? -21.084 2.714 13.511 1.00 69.00 77 GLY A N 1
ATOM 591 C CA . GLY A 1 77 ? -21.457 1.644 14.444 1.00 69.00 77 GLY A CA 1
ATOM 592 C C . GLY A 1 77 ? -21.438 0.216 13.884 1.00 69.00 77 GLY A C 1
ATOM 593 O O . GLY A 1 77 ? -22.188 -0.625 14.368 1.00 69.00 77 GLY A O 1
ATOM 594 N N . TYR A 1 78 ? -20.597 -0.078 12.889 1.00 77.00 78 TYR A N 1
ATOM 595 C CA . TYR A 1 78 ? -20.544 -1.412 12.290 1.00 77.00 78 TYR A CA 1
ATOM 596 C C . TYR A 1 78 ? -19.818 -2.449 13.168 1.00 77.00 78 TYR A C 1
ATOM 598 O O . TYR A 1 78 ? -18.783 -2.162 13.784 1.00 77.00 78 TYR A O 1
ATOM 606 N N . GLY A 1 79 ? -20.371 -3.668 13.196 1.00 77.88 79 GLY A N 1
ATOM 607 C CA . GLY A 1 79 ? -19.813 -4.834 13.888 1.00 77.88 79 GLY A CA 1
ATOM 608 C C . GLY A 1 79 ? -18.620 -5.467 13.159 1.00 77.88 79 GLY A C 1
ATOM 609 O O . GLY A 1 79 ? -18.109 -4.943 12.166 1.00 77.88 79 GLY A O 1
ATOM 610 N N . GLU A 1 80 ? -18.156 -6.618 13.645 1.00 79.06 80 GLU A N 1
ATOM 611 C CA . GLU A 1 80 ? -16.928 -7.250 13.143 1.00 79.06 80 GLU A CA 1
ATOM 612 C C . GLU A 1 80 ? -17.028 -7.782 11.709 1.00 79.06 80 GLU A C 1
ATOM 614 O O . GLU A 1 80 ? -16.105 -7.574 10.919 1.00 79.06 80 GLU A O 1
ATOM 619 N N . ASP A 1 81 ? -18.140 -8.418 11.338 1.00 84.00 81 ASP A N 1
ATOM 620 C CA . ASP A 1 81 ? -18.328 -8.972 9.989 1.00 84.00 81 ASP A CA 1
ATOM 621 C C . ASP A 1 81 ? -18.250 -7.886 8.914 1.00 84.00 81 ASP A C 1
ATOM 623 O O . ASP A 1 81 ? -17.604 -8.030 7.870 1.00 84.00 81 ASP A O 1
ATOM 627 N N . GLU A 1 82 ? -18.856 -6.738 9.199 1.00 86.62 82 GLU A N 1
ATOM 628 C CA . GLU A 1 82 ? -18.806 -5.596 8.306 1.00 86.62 82 GLU A CA 1
ATOM 629 C C . GLU A 1 82 ? -17.400 -4.970 8.282 1.00 86.62 82 GLU A C 1
ATOM 631 O O . GLU A 1 82 ? -16.912 -4.605 7.207 1.00 86.62 82 GLU A O 1
ATOM 636 N N . ALA A 1 83 ? -16.685 -4.938 9.414 1.00 88.19 83 ALA A N 1
ATOM 637 C CA . ALA A 1 83 ? -15.281 -4.525 9.456 1.00 88.19 83 ALA A CA 1
ATOM 638 C C . ALA A 1 83 ? -14.390 -5.404 8.558 1.00 88.19 83 ALA A C 1
ATOM 640 O O . ALA A 1 83 ? -13.547 -4.871 7.828 1.00 88.19 83 ALA A O 1
ATOM 641 N N . ARG A 1 84 ? -14.599 -6.729 8.546 1.00 90.00 84 ARG A N 1
ATOM 642 C CA . ARG A 1 84 ? -13.903 -7.660 7.635 1.00 90.00 84 ARG A CA 1
ATOM 643 C C . ARG A 1 84 ? -14.215 -7.344 6.179 1.00 90.00 84 ARG A C 1
ATOM 645 O O . ARG A 1 84 ? -13.305 -7.313 5.352 1.00 90.00 84 ARG A O 1
ATOM 652 N N . ALA A 1 85 ? -15.473 -7.052 5.858 1.00 91.62 85 ALA A N 1
ATOM 653 C CA . ALA A 1 85 ? -15.868 -6.686 4.502 1.00 91.62 85 ALA A CA 1
ATOM 654 C C . ALA A 1 85 ? -15.211 -5.366 4.047 1.00 91.62 85 ALA A C 1
ATOM 656 O O . ALA A 1 85 ? -14.728 -5.267 2.916 1.00 91.62 85 ALA A O 1
ATOM 657 N N . TRP A 1 86 ? -15.133 -4.357 4.920 1.00 93.19 86 TRP A N 1
ATOM 658 C CA . TRP A 1 86 ? -14.405 -3.110 4.654 1.00 93.19 86 TRP A CA 1
ATOM 659 C C . TRP A 1 86 ? -12.911 -3.340 4.454 1.00 93.19 86 TRP A C 1
ATOM 661 O O . TRP A 1 86 ? -12.332 -2.814 3.498 1.00 93.19 86 TRP A O 1
ATOM 671 N N . LEU A 1 87 ? -12.302 -4.168 5.304 1.00 92.56 87 LEU A N 1
ATOM 672 C CA . LEU A 1 87 ? -10.907 -4.559 5.169 1.00 92.56 87 LEU A CA 1
ATOM 673 C C . LEU A 1 87 ? -10.660 -5.261 3.832 1.00 92.56 87 LEU A C 1
ATOM 675 O O . LEU A 1 87 ? -9.705 -4.918 3.141 1.00 92.56 87 LEU A O 1
ATOM 679 N N . LEU A 1 88 ? -11.518 -6.201 3.432 1.00 94.38 88 LEU A N 1
ATOM 680 C CA . LEU A 1 88 ? -11.379 -6.930 2.174 1.00 94.38 88 LEU A CA 1
ATOM 681 C C . LEU A 1 88 ? -11.431 -5.981 0.971 1.00 94.38 88 LEU A C 1
ATOM 683 O O . LEU A 1 88 ? -10.547 -6.025 0.118 1.00 94.38 88 LEU A O 1
ATOM 687 N N . ARG A 1 89 ? -12.412 -5.070 0.927 1.00 95.25 89 ARG A N 1
ATOM 688 C CA . ARG A 1 89 ? -12.529 -4.057 -0.141 1.00 95.25 89 ARG A CA 1
ATOM 689 C C . ARG A 1 89 ? -11.276 -3.189 -0.228 1.00 95.25 89 ARG A C 1
ATOM 691 O O . ARG A 1 89 ? -10.736 -2.981 -1.314 1.00 95.25 89 ARG A O 1
ATOM 698 N N . LEU A 1 90 ? -10.781 -2.725 0.919 1.00 93.38 90 LEU A N 1
ATOM 699 C CA . LEU A 1 90 ? -9.543 -1.957 0.985 1.00 93.38 90 LEU A CA 1
ATOM 700 C C . LEU A 1 90 ? -8.340 -2.787 0.522 1.00 93.38 90 LEU A C 1
ATOM 702 O O . LEU A 1 90 ? -7.488 -2.274 -0.204 1.00 93.38 90 LEU A O 1
ATOM 706 N N . THR A 1 91 ? -8.272 -4.055 0.922 1.00 95.31 91 THR A N 1
ATOM 707 C CA . THR A 1 91 ? -7.194 -4.986 0.566 1.00 95.31 91 THR A CA 1
ATOM 708 C C . THR A 1 91 ? -7.135 -5.184 -0.939 1.00 95.31 91 THR A C 1
ATOM 710 O O . THR A 1 91 ? -6.056 -5.077 -1.516 1.00 95.31 91 THR A O 1
ATOM 713 N N . VAL A 1 92 ? -8.280 -5.377 -1.599 1.00 97.31 92 VAL A N 1
ATOM 714 C CA . VAL A 1 92 ? -8.361 -5.504 -3.060 1.00 97.31 92 VAL A CA 1
ATOM 715 C C . VAL A 1 92 ? -7.804 -4.255 -3.746 1.00 97.31 92 VAL A C 1
ATOM 717 O O . VAL A 1 92 ? -6.883 -4.369 -4.550 1.00 97.31 92 VAL A O 1
ATOM 720 N N . LEU A 1 93 ? -8.272 -3.053 -3.390 1.00 95.81 93 LEU A N 1
ATOM 721 C CA . LEU A 1 93 ? -7.780 -1.806 -4.002 1.00 95.81 93 LEU A CA 1
ATOM 722 C C . LEU A 1 93 ? -6.288 -1.562 -3.735 1.00 95.81 93 LEU A C 1
ATOM 724 O O . LEU A 1 93 ? -5.551 -1.075 -4.593 1.00 95.81 93 LEU A O 1
ATOM 728 N N . THR A 1 94 ? -5.831 -1.914 -2.540 1.00 94.88 94 THR A N 1
ATOM 729 C CA . THR A 1 94 ? -4.435 -1.779 -2.118 1.00 94.88 94 THR A CA 1
ATOM 730 C C . THR A 1 94 ? -3.527 -2.749 -2.879 1.00 94.88 94 THR A C 1
ATOM 732 O O . THR A 1 94 ? -2.469 -2.349 -3.362 1.00 94.88 94 THR A O 1
ATOM 735 N N . THR A 1 95 ? -3.983 -3.984 -3.084 1.00 96.31 95 THR A N 1
ATOM 736 C CA . THR A 1 95 ? -3.292 -4.994 -3.896 1.00 96.31 95 THR A CA 1
ATOM 737 C C . THR A 1 95 ? -3.245 -4.571 -5.363 1.00 96.31 95 THR A C 1
ATOM 739 O O . THR A 1 95 ? -2.185 -4.616 -5.977 1.00 96.31 95 THR A O 1
ATOM 742 N N . LEU A 1 96 ? -4.357 -4.070 -5.917 1.00 96.88 96 LEU A N 1
ATOM 743 C CA . LEU A 1 96 ? -4.408 -3.533 -7.283 1.00 96.88 96 LEU A CA 1
ATOM 744 C C . LEU A 1 96 ? -3.448 -2.359 -7.476 1.00 96.88 96 LEU A C 1
ATOM 746 O O . LEU A 1 96 ? -2.793 -2.268 -8.511 1.00 96.88 96 LEU A O 1
ATOM 750 N N . THR A 1 97 ? -3.323 -1.490 -6.469 1.00 95.69 97 THR A N 1
ATOM 751 C CA . THR A 1 97 ? -2.322 -0.416 -6.476 1.00 95.69 97 THR A CA 1
ATOM 752 C C . THR A 1 97 ? -0.919 -1.014 -6.574 1.00 95.69 97 THR A C 1
ATOM 754 O O . THR A 1 97 ? -0.148 -0.618 -7.444 1.00 95.69 97 THR A O 1
ATOM 757 N N . GLY A 1 98 ? -0.597 -2.001 -5.731 1.00 96.31 98 GLY A N 1
ATOM 758 C CA . GLY A 1 98 ? 0.711 -2.655 -5.749 1.00 96.31 98 GLY A CA 1
ATOM 759 C C . GLY A 1 98 ? 1.025 -3.345 -7.078 1.00 96.31 98 GLY A C 1
ATOM 760 O O . GLY A 1 98 ? 2.111 -3.157 -7.620 1.00 96.31 98 GLY A O 1
ATOM 761 N N . ILE A 1 99 ? 0.056 -4.066 -7.650 1.00 96.19 99 ILE A N 1
ATOM 762 C CA . ILE A 1 99 ? 0.169 -4.690 -8.977 1.00 96.19 99 ILE A CA 1
ATOM 763 C C . ILE A 1 99 ? 0.386 -3.628 -10.057 1.00 96.19 99 ILE A C 1
ATOM 765 O O . ILE A 1 99 ? 1.260 -3.799 -10.898 1.00 96.19 99 ILE A O 1
ATOM 769 N N . GLY A 1 100 ? -0.358 -2.519 -10.030 1.00 95.25 100 GLY A N 1
ATOM 770 C CA . GLY A 1 100 ? -0.192 -1.424 -10.988 1.00 95.25 100 GLY A CA 1
ATOM 771 C C . GLY A 1 100 ? 1.223 -0.859 -11.004 1.00 95.25 100 GLY A C 1
ATOM 772 O O . GLY A 1 100 ? 1.789 -0.635 -12.074 1.00 95.25 100 GLY A O 1
ATOM 773 N N . TRP A 1 101 ? 1.816 -0.668 -9.827 1.00 95.12 101 TRP A N 1
ATOM 774 C CA . TRP A 1 101 ? 3.200 -0.212 -9.697 1.00 95.12 101 TRP A CA 1
ATOM 775 C C . TRP A 1 101 ? 4.212 -1.279 -10.126 1.00 95.12 101 TRP A C 1
ATOM 777 O O . TRP A 1 101 ? 5.135 -0.961 -10.873 1.00 95.12 101 TRP A O 1
ATOM 787 N N . GLY A 1 102 ? 4.022 -2.538 -9.728 1.00 92.62 102 GLY A N 1
ATOM 788 C CA . GLY A 1 102 ? 4.906 -3.644 -10.104 1.00 92.62 102 GLY A CA 1
ATOM 789 C C . GLY A 1 102 ? 4.902 -3.951 -11.603 1.00 92.62 102 GLY A C 1
ATOM 790 O O . GLY A 1 102 ? 5.956 -4.074 -12.221 1.00 92.62 102 GLY A O 1
ATOM 791 N N . VAL A 1 103 ? 3.719 -4.030 -12.216 1.00 88.12 103 VAL A N 1
ATOM 792 C CA . VAL A 1 103 ? 3.562 -4.258 -13.661 1.00 88.12 103 VAL A CA 1
ATOM 793 C C . VAL A 1 103 ? 4.044 -3.044 -14.450 1.00 88.12 103 VAL A C 1
ATOM 795 O O . VAL A 1 103 ? 4.813 -3.206 -15.395 1.00 88.12 103 VAL A O 1
ATOM 798 N N . GLY A 1 104 ? 3.656 -1.831 -14.040 1.00 82.75 104 GLY A N 1
ATOM 799 C CA . GLY A 1 104 ? 4.135 -0.596 -14.665 1.00 82.75 104 GLY A CA 1
ATOM 800 C C . GLY A 1 104 ? 5.660 -0.505 -14.646 1.00 82.75 104 GLY A C 1
ATOM 801 O O . GLY A 1 104 ? 6.270 -0.152 -15.647 1.00 82.75 104 GLY A O 1
ATOM 802 N N . CYS A 1 105 ? 6.286 -0.925 -13.547 1.00 81.94 105 CYS A N 1
ATOM 803 C CA . CYS A 1 105 ? 7.734 -1.014 -13.425 1.00 81.94 105 CYS A CA 1
ATOM 804 C C . CYS A 1 105 ? 8.365 -1.966 -14.445 1.00 81.94 105 CYS A C 1
ATOM 806 O O . CYS A 1 105 ? 9.350 -1.593 -15.071 1.00 81.94 105 CYS A O 1
ATOM 808 N N . LEU A 1 106 ? 7.833 -3.177 -14.627 1.00 87.00 106 LEU A N 1
ATOM 809 C CA . LEU A 1 106 ? 8.392 -4.123 -15.600 1.00 87.00 106 LEU A CA 1
ATOM 810 C C . LEU A 1 106 ? 8.335 -3.570 -17.029 1.00 87.00 106 LEU A C 1
ATOM 812 O O . LEU A 1 106 ? 9.310 -3.699 -17.767 1.00 87.00 106 LEU A O 1
ATOM 816 N N . VAL A 1 107 ? 7.227 -2.911 -17.384 1.00 85.25 107 VAL A N 1
ATOM 817 C CA . VAL A 1 107 ? 7.038 -2.272 -18.696 1.00 85.25 107 VAL A CA 1
ATOM 818 C C . VAL A 1 107 ? 7.977 -1.078 -18.878 1.00 85.25 107 VAL A C 1
ATOM 820 O O . VAL A 1 107 ? 8.553 -0.902 -19.944 1.00 85.25 107 VAL A O 1
ATOM 823 N N . VAL A 1 108 ? 8.165 -0.263 -17.838 1.00 79.50 108 VAL A N 1
ATOM 824 C CA . VAL A 1 108 ? 9.087 0.881 -17.873 1.00 79.50 108 VAL A CA 1
ATOM 825 C C . VAL A 1 108 ? 10.539 0.419 -17.948 1.00 79.50 108 VAL A C 1
ATOM 827 O O . VAL A 1 108 ? 11.328 0.952 -18.721 1.00 79.50 108 VAL A O 1
ATOM 830 N N . MET A 1 109 ? 10.925 -0.571 -17.148 1.00 78.94 109 MET A N 1
ATOM 831 C CA . MET A 1 109 ? 12.325 -0.953 -17.015 1.00 78.94 109 MET A CA 1
ATOM 832 C C . MET A 1 109 ? 12.855 -1.745 -18.211 1.00 78.94 109 MET A C 1
ATOM 834 O O . MET A 1 109 ? 14.065 -1.701 -18.430 1.00 78.94 109 MET A O 1
ATOM 838 N N . SER A 1 110 ? 12.022 -2.456 -18.980 1.00 80.38 110 SER A N 1
ATOM 839 C CA . SER A 1 110 ? 12.485 -3.298 -20.095 1.00 80.38 110 SER A CA 1
ATOM 840 C C . SER A 1 110 ? 13.301 -2.520 -21.127 1.00 80.38 110 SER A C 1
ATOM 842 O O . SER A 1 110 ? 14.377 -2.985 -21.500 1.00 80.38 110 SER A O 1
ATOM 844 N N . GLU A 1 111 ? 12.8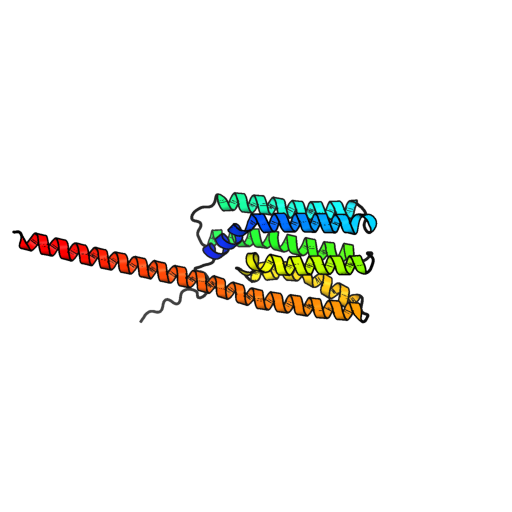50 -1.323 -21.505 1.00 77.31 111 GLU A N 1
ATOM 845 C CA . GLU A 1 111 ? 13.444 -0.544 -22.603 1.00 77.31 111 GLU A CA 1
ATOM 846 C C . GLU A 1 111 ? 14.091 0.776 -22.162 1.00 77.31 111 GLU A C 1
ATOM 848 O O . GLU A 1 111 ? 14.877 1.350 -22.911 1.00 77.31 111 GLU A O 1
ATOM 853 N N . ALA A 1 112 ? 13.841 1.240 -20.934 1.00 84.50 112 ALA A N 1
ATOM 8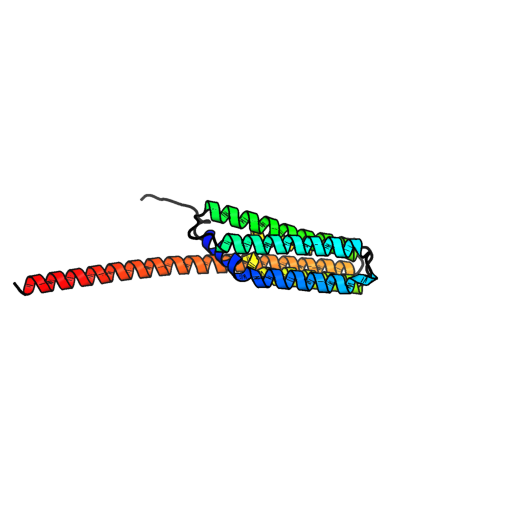54 C CA . ALA A 1 112 ? 14.334 2.546 -20.509 1.00 84.50 112 ALA A CA 1
ATOM 855 C C . ALA A 1 112 ? 15.863 2.584 -20.258 1.00 84.50 112 ALA A C 1
ATOM 857 O O . ALA A 1 112 ? 16.463 1.587 -19.842 1.00 84.50 112 ALA A O 1
ATOM 858 N N . PRO A 1 113 ? 16.518 3.749 -20.412 1.00 89.12 113 PRO A N 1
ATOM 859 C CA . PRO A 1 113 ? 17.922 3.944 -20.055 1.00 89.12 113 PRO A CA 1
ATOM 860 C C . PRO A 1 113 ? 18.217 3.658 -18.569 1.00 89.12 113 PRO A C 1
ATOM 862 O O . PRO A 1 113 ? 17.325 3.782 -17.725 1.00 89.12 113 PRO A O 1
ATOM 865 N N . PRO A 1 114 ? 19.473 3.357 -18.184 1.00 89.12 114 PRO A N 1
ATOM 866 C CA . PRO A 1 114 ? 19.818 2.985 -16.806 1.00 89.12 114 PRO A CA 1
ATOM 867 C C . PRO A 1 114 ? 19.330 3.968 -15.731 1.00 89.12 114 PRO A C 1
ATOM 869 O O . PRO A 1 114 ? 18.788 3.544 -14.710 1.00 89.12 114 PRO A O 1
ATOM 872 N N . LEU A 1 115 ? 19.447 5.279 -15.974 1.00 91.44 115 LEU A N 1
ATOM 873 C CA . LEU A 1 115 ? 19.009 6.306 -15.023 1.00 91.44 115 LEU A CA 1
ATOM 874 C C . LEU A 1 115 ? 17.491 6.267 -14.773 1.00 91.44 115 LEU A C 1
ATOM 876 O O . LEU A 1 115 ? 17.047 6.416 -13.637 1.00 91.44 115 LEU A O 1
ATOM 880 N N . HIS A 1 116 ? 16.701 5.995 -15.811 1.00 91.44 116 HIS A N 1
ATOM 881 C CA . HIS A 1 116 ? 15.248 5.844 -15.731 1.00 91.44 116 HIS A CA 1
ATOM 882 C C . HIS A 1 116 ? 14.850 4.605 -14.910 1.00 91.44 116 HIS A C 1
ATOM 884 O O . HIS A 1 116 ? 13.914 4.659 -14.106 1.00 91.44 116 HIS A O 1
ATOM 890 N N . LYS A 1 117 ? 15.604 3.502 -15.025 1.00 91.19 117 LYS A N 1
ATOM 891 C CA . LYS A 1 117 ? 15.401 2.303 -14.189 1.00 91.19 117 LYS A CA 1
ATOM 892 C C . LYS A 1 117 ? 15.686 2.597 -12.717 1.00 91.19 117 LYS A C 1
ATOM 894 O O . LYS A 1 117 ? 14.874 2.260 -11.860 1.00 91.19 117 LYS A O 1
ATOM 899 N N . VAL A 1 118 ? 16.794 3.277 -12.418 1.00 91.44 118 VAL A N 1
ATOM 900 C CA . VAL A 1 118 ? 17.143 3.679 -11.042 1.00 91.44 118 VAL A CA 1
ATOM 901 C C . VAL A 1 118 ? 16.096 4.634 -10.465 1.00 91.44 118 VAL A C 1
ATOM 903 O O . VAL A 1 118 ? 15.654 4.440 -9.335 1.00 91.44 118 VAL A O 1
ATOM 906 N N . PHE A 1 119 ? 15.639 5.612 -11.251 1.00 92.94 119 PHE A N 1
ATOM 907 C CA . PHE A 1 119 ? 14.562 6.519 -10.854 1.00 92.94 119 PHE A CA 1
ATOM 908 C C . PHE A 1 119 ? 13.277 5.755 -10.506 1.00 92.94 119 PHE A C 1
ATOM 910 O O . PHE A 1 119 ? 12.671 5.990 -9.463 1.00 92.94 119 PHE A O 1
ATOM 917 N N . THR A 1 120 ? 12.896 4.786 -11.339 1.00 93.25 120 THR A N 1
ATOM 918 C CA . THR A 1 120 ? 11.719 3.942 -11.090 1.00 93.25 120 THR A CA 1
ATOM 919 C C . THR A 1 120 ? 11.887 3.131 -9.804 1.00 93.25 120 THR A C 1
ATOM 921 O O . THR A 1 120 ? 10.989 3.125 -8.966 1.00 93.25 120 THR A O 1
ATOM 924 N N . ALA A 1 121 ? 13.053 2.515 -9.586 1.00 93.62 121 ALA A N 1
ATOM 925 C CA . ALA A 1 121 ? 13.352 1.779 -8.356 1.00 93.62 121 ALA A CA 1
ATOM 926 C C . ALA A 1 121 ? 13.278 2.672 -7.104 1.00 93.62 121 ALA A C 1
ATOM 928 O O . ALA A 1 121 ? 12.738 2.256 -6.078 1.00 93.62 121 ALA A O 1
ATOM 929 N N . PHE A 1 122 ? 13.758 3.915 -7.197 1.00 94.44 122 PHE A N 1
ATOM 930 C CA . PHE A 1 122 ? 13.653 4.906 -6.127 1.00 94.44 122 PHE A CA 1
ATOM 931 C C . PHE A 1 122 ? 12.191 5.246 -5.801 1.00 94.44 122 PHE A C 1
ATOM 933 O O . PHE A 1 122 ? 11.805 5.229 -4.631 1.00 94.44 122 PHE A O 1
ATOM 940 N N . VAL A 1 123 ? 11.355 5.477 -6.820 1.00 94.50 123 VAL A N 1
ATOM 941 C CA . VAL A 1 123 ? 9.914 5.718 -6.638 1.00 94.50 123 VAL A CA 1
ATOM 942 C C . VAL A 1 123 ? 9.240 4.522 -5.959 1.00 94.50 123 VAL A C 1
ATOM 944 O O . VAL A 1 123 ? 8.474 4.714 -5.017 1.00 94.50 123 VAL A O 1
ATOM 947 N N . LEU A 1 124 ? 9.552 3.289 -6.371 1.00 94.81 124 LEU A N 1
ATOM 948 C CA . LEU A 1 124 ? 8.990 2.080 -5.756 1.00 94.81 124 LEU A CA 1
ATOM 949 C C . LEU A 1 124 ? 9.416 1.915 -4.296 1.00 94.81 124 LEU A C 1
ATOM 951 O O . LEU A 1 124 ? 8.576 1.606 -3.453 1.00 94.81 124 LEU A O 1
ATOM 955 N N . GLY A 1 125 ? 10.690 2.158 -3.981 1.00 95.31 125 GLY A N 1
ATOM 956 C CA . GLY A 1 125 ? 11.189 2.132 -2.606 1.00 95.31 125 GLY A CA 1
ATOM 957 C C . GLY A 1 125 ? 10.490 3.168 -1.724 1.00 95.31 125 GLY A C 1
ATOM 958 O O . GLY A 1 125 ? 10.016 2.839 -0.635 1.00 95.31 125 GLY A O 1
ATOM 959 N N . GLY A 1 126 ? 10.341 4.398 -2.226 1.00 93.44 126 GLY A N 1
ATOM 960 C CA . GLY A 1 126 ? 9.607 5.465 -1.545 1.00 93.44 126 GLY A CA 1
ATOM 961 C C . GLY A 1 126 ? 8.129 5.128 -1.335 1.00 93.44 126 GLY A C 1
ATOM 962 O O . GLY A 1 126 ? 7.596 5.349 -0.252 1.00 93.44 126 GLY A O 1
ATOM 963 N N . MET A 1 127 ? 7.475 4.526 -2.329 1.00 92.12 127 MET A N 1
ATOM 964 C CA . MET A 1 127 ? 6.084 4.070 -2.238 1.00 92.12 127 MET A CA 1
ATOM 965 C C . MET A 1 127 ? 5.904 2.936 -1.224 1.00 92.12 127 MET A C 1
ATOM 967 O O . MET A 1 127 ? 4.978 2.969 -0.410 1.00 92.12 127 MET A O 1
ATOM 971 N N . ALA A 1 128 ? 6.803 1.954 -1.244 1.00 94.50 128 ALA A N 1
ATOM 972 C CA . ALA A 1 128 ? 6.820 0.835 -0.312 1.00 94.50 128 ALA A CA 1
ATOM 973 C C . ALA A 1 128 ? 6.980 1.311 1.141 1.00 94.50 128 ALA A C 1
ATOM 975 O O . ALA A 1 128 ? 6.227 0.879 2.018 1.00 94.50 128 ALA A O 1
ATOM 976 N N . ALA A 1 129 ? 7.910 2.236 1.388 1.00 93.81 129 ALA A N 1
ATOM 977 C CA . ALA A 1 129 ? 8.129 2.827 2.704 1.00 93.81 129 ALA A CA 1
ATOM 978 C C . ALA A 1 129 ? 6.981 3.763 3.124 1.00 93.81 129 ALA A C 1
ATOM 980 O O . ALA A 1 129 ? 6.502 3.684 4.252 1.00 93.81 129 ALA A O 1
ATOM 981 N N . GLY A 1 130 ? 6.491 4.611 2.217 1.00 89.75 130 GLY A N 1
ATOM 982 C CA . GLY A 1 130 ? 5.426 5.579 2.493 1.00 89.75 130 GLY A CA 1
ATOM 983 C C . GLY A 1 130 ? 4.069 4.940 2.798 1.00 89.75 130 GLY A C 1
ATOM 984 O O . GLY A 1 130 ? 3.276 5.505 3.546 1.00 89.75 130 GLY A O 1
ATOM 985 N N . GLY A 1 131 ? 3.802 3.740 2.272 1.00 89.44 131 GLY A N 1
ATOM 986 C CA . GLY A 1 131 ? 2.595 2.974 2.596 1.00 89.44 131 GLY A CA 1
ATOM 987 C C . GLY A 1 131 ? 2.607 2.337 3.991 1.00 89.44 131 GLY A C 1
ATOM 988 O O . GLY A 1 131 ? 1.542 1.991 4.505 1.00 89.44 131 GLY A O 1
ATOM 989 N N . LEU A 1 132 ? 3.783 2.192 4.611 1.00 91.81 132 LEU A N 1
ATOM 990 C CA . LEU A 1 132 ? 3.970 1.459 5.863 1.00 91.81 132 LEU A CA 1
ATOM 991 C C . LEU A 1 132 ? 3.098 1.996 7.015 1.00 91.81 132 LEU A C 1
ATOM 993 O O . LEU A 1 132 ? 2.364 1.192 7.583 1.00 91.81 132 LEU A O 1
ATOM 997 N N . PRO A 1 133 ? 3.080 3.305 7.351 1.00 89.00 133 PRO A N 1
ATOM 998 C CA . PRO A 1 133 ? 2.384 3.777 8.555 1.00 89.00 133 PRO A CA 1
ATOM 999 C C . PRO A 1 133 ? 0.862 3.620 8.507 1.00 89.00 133 PRO A C 1
ATOM 1001 O O . PRO A 1 133 ? 0.212 3.508 9.543 1.00 89.00 133 PRO A O 1
ATOM 1004 N N . SER A 1 134 ? 0.294 3.616 7.300 1.00 86.69 134 SER A N 1
ATOM 1005 C CA . SER A 1 134 ? -1.146 3.467 7.099 1.00 86.69 134 SER A CA 1
ATOM 1006 C C . SER A 1 134 ? -1.535 1.994 6.995 1.00 86.69 134 SER A C 1
ATOM 1008 O O . SER A 1 134 ? -2.429 1.532 7.699 1.00 86.69 134 SER A O 1
ATOM 1010 N N . LEU A 1 135 ? -0.846 1.225 6.147 1.00 87.75 135 LEU A N 1
ATOM 1011 C CA . LEU A 1 135 ? -1.263 -0.134 5.797 1.00 87.75 135 LEU A CA 1
ATOM 1012 C C . LEU A 1 135 ? -0.782 -1.186 6.802 1.00 87.75 135 LEU A C 1
ATOM 1014 O O . LEU A 1 135 ? -1.464 -2.192 6.981 1.00 87.75 135 LEU A O 1
ATOM 1018 N N . ALA A 1 136 ? 0.348 -0.970 7.487 1.00 87.25 136 ALA A N 1
ATOM 1019 C CA . ALA A 1 136 ? 0.901 -1.944 8.435 1.00 87.25 136 ALA A CA 1
ATOM 1020 C C . ALA A 1 136 ? 0.072 -2.100 9.716 1.00 87.25 136 ALA A C 1
ATOM 1022 O O . ALA A 1 136 ? 0.299 -3.034 10.478 1.00 87.25 136 ALA A O 1
ATOM 1023 N N . ARG A 1 137 ? -0.953 -1.258 9.915 1.00 88.56 137 ARG A N 1
ATOM 1024 C CA . ARG A 1 137 ? -1.991 -1.476 10.931 1.00 88.56 137 ARG A CA 1
ATOM 1025 C C . ARG A 1 137 ? -2.657 -2.841 10.782 1.00 88.56 137 ARG A C 1
ATOM 1027 O O . ARG A 1 137 ? -3.120 -3.384 11.781 1.00 88.56 137 ARG A O 1
ATOM 1034 N N . VAL A 1 138 ? -2.706 -3.388 9.563 1.00 91.12 138 VAL A N 1
ATOM 1035 C CA . VAL A 1 138 ? -3.019 -4.792 9.275 1.00 91.12 138 VAL A CA 1
ATOM 1036 C C . VAL A 1 138 ? -1.933 -5.356 8.374 1.00 91.12 138 VAL A C 1
ATOM 1038 O O . VAL A 1 138 ? -1.912 -5.088 7.173 1.00 91.12 138 VAL A O 1
ATOM 1041 N N . PHE A 1 139 ? -1.029 -6.159 8.938 1.00 91.69 139 PHE A N 1
ATOM 1042 C CA . PHE A 1 139 ? 0.177 -6.589 8.230 1.00 91.69 139 PHE A CA 1
ATOM 1043 C C . PHE A 1 139 ? -0.142 -7.316 6.924 1.00 91.69 139 PHE A C 1
ATOM 1045 O O . PHE A 1 139 ? 0.540 -7.100 5.927 1.00 91.69 139 PHE A O 1
ATOM 1052 N N . ALA A 1 140 ? -1.202 -8.128 6.900 1.00 92.94 140 ALA A N 1
ATOM 1053 C CA . ALA A 1 140 ? -1.640 -8.816 5.689 1.00 92.94 140 ALA A CA 1
ATOM 1054 C C . ALA A 1 140 ? -1.939 -7.843 4.530 1.00 92.94 140 ALA A C 1
ATOM 1056 O O . ALA A 1 140 ? -1.563 -8.113 3.391 1.00 92.94 140 ALA A O 1
ATOM 1057 N N . VAL A 1 141 ? -2.540 -6.681 4.815 1.00 94.69 141 VAL A N 1
ATOM 1058 C CA . VAL A 1 141 ? -2.817 -5.643 3.808 1.00 94.69 141 VAL A CA 1
ATOM 1059 C C . VAL A 1 141 ? -1.520 -5.029 3.295 1.00 94.69 141 VAL A C 1
ATOM 1061 O O . VAL A 1 141 ? -1.354 -4.852 2.089 1.00 94.69 141 VAL A O 1
ATOM 1064 N N . TYR A 1 142 ? -0.583 -4.725 4.197 1.00 95.44 142 TYR A N 1
ATOM 1065 C CA . TYR A 1 142 ? 0.717 -4.185 3.809 1.00 95.44 142 TYR A CA 1
ATOM 1066 C C . TYR A 1 142 ? 1.542 -5.184 2.993 1.00 95.44 142 TYR A C 1
ATOM 1068 O O . TYR A 1 142 ? 2.124 -4.805 1.981 1.00 95.44 142 TYR A O 1
ATOM 1076 N N . LEU A 1 143 ? 1.543 -6.462 3.378 1.00 97.12 143 LEU A N 1
ATOM 1077 C CA . LEU A 1 143 ? 2.220 -7.542 2.661 1.00 97.12 143 LEU A CA 1
ATOM 1078 C C . LEU A 1 143 ? 1.716 -7.651 1.214 1.00 97.12 143 LEU A C 1
ATOM 1080 O O . LEU A 1 143 ? 2.521 -7.669 0.282 1.00 97.12 143 LEU A O 1
ATOM 1084 N N . LEU A 1 144 ? 0.390 -7.664 1.032 1.00 97.00 144 LEU A N 1
ATOM 1085 C CA . LEU A 1 144 ? -0.264 -7.735 -0.280 1.00 97.00 144 LEU A CA 1
ATOM 1086 C C . LEU A 1 144 ? -0.056 -6.479 -1.141 1.00 97.00 144 LEU A C 1
ATOM 1088 O O . LEU A 1 144 ? -0.275 -6.520 -2.348 1.00 97.00 144 LEU A O 1
ATOM 1092 N N . PHE A 1 145 ? 0.397 -5.374 -0.552 1.00 96.44 145 PHE A N 1
ATOM 1093 C CA . PHE A 1 145 ? 0.833 -4.185 -1.279 1.00 96.44 145 PHE A CA 1
ATOM 1094 C C . PHE A 1 145 ? 2.320 -4.237 -1.630 1.00 96.44 145 PHE A C 1
ATOM 1096 O O . PHE A 1 145 ? 2.692 -4.108 -2.794 1.00 96.44 145 PHE A O 1
ATOM 1103 N N . VAL A 1 146 ? 3.178 -4.409 -0.625 1.00 97.38 146 VAL A N 1
ATOM 1104 C CA . VAL A 1 146 ? 4.621 -4.181 -0.752 1.00 97.38 146 VAL A CA 1
ATOM 1105 C C . VAL A 1 146 ? 5.307 -5.241 -1.609 1.00 97.38 146 VAL A C 1
ATOM 1107 O O . VAL A 1 146 ? 6.239 -4.923 -2.348 1.00 97.38 146 VAL A O 1
ATOM 1110 N N . VAL A 1 147 ? 4.826 -6.488 -1.565 1.00 97.44 147 VAL A N 1
ATOM 1111 C CA . VAL A 1 147 ? 5.396 -7.584 -2.358 1.00 97.44 147 VAL A CA 1
ATOM 1112 C C . VAL A 1 147 ? 5.154 -7.361 -3.855 1.00 97.44 147 VAL A C 1
ATOM 1114 O O . VAL A 1 147 ? 6.134 -7.380 -4.596 1.00 97.44 147 VAL A O 1
ATOM 1117 N N . PRO A 1 148 ? 3.927 -7.067 -4.330 1.00 96.81 148 PRO A N 1
ATOM 1118 C CA . PRO A 1 148 ? 3.721 -6.686 -5.728 1.00 96.81 148 PRO A CA 1
ATOM 1119 C C . PRO A 1 148 ? 4.454 -5.410 -6.162 1.00 96.81 148 PRO A C 1
ATOM 1121 O O . PRO A 1 148 ? 4.802 -5.303 -7.331 1.00 96.81 148 PRO A O 1
ATOM 1124 N N . VAL A 1 149 ? 4.717 -4.463 -5.253 1.00 96.56 149 VAL A N 1
ATOM 1125 C CA . VAL A 1 149 ? 5.472 -3.234 -5.571 1.00 96.56 149 VAL A CA 1
ATOM 1126 C C . VAL A 1 149 ? 6.956 -3.526 -5.807 1.00 96.56 149 VAL A C 1
ATOM 1128 O O . VAL A 1 149 ? 7.507 -3.106 -6.822 1.00 96.56 149 VAL A O 1
ATOM 1131 N N . LEU A 1 150 ? 7.620 -4.214 -4.872 1.00 97.12 150 LEU A N 1
ATOM 1132 C CA . LEU A 1 150 ? 9.078 -4.397 -4.899 1.00 97.12 150 LEU A CA 1
ATOM 1133 C C . LEU A 1 150 ? 9.518 -5.702 -5.568 1.00 97.12 150 LEU A C 1
ATOM 1135 O O . LEU A 1 150 ? 10.565 -5.735 -6.211 1.00 97.12 150 LEU A O 1
ATOM 1139 N N . GLY A 1 151 ? 8.732 -6.770 -5.437 1.00 96.75 151 GLY A N 1
ATOM 1140 C CA . GLY A 1 151 ? 9.069 -8.109 -5.921 1.00 96.75 151 GLY A CA 1
ATOM 1141 C C . GLY A 1 151 ? 9.431 -8.147 -7.408 1.00 96.75 151 GLY A C 1
ATOM 1142 O O . GLY A 1 151 ? 10.518 -8.623 -7.735 1.00 96.75 151 GLY A O 1
ATOM 1143 N N . PRO A 1 152 ? 8.597 -7.598 -8.314 1.00 95.56 152 PRO A N 1
ATOM 1144 C CA . PRO A 1 152 ? 8.905 -7.565 -9.742 1.00 95.56 152 PRO A CA 1
ATOM 1145 C C . PRO A 1 152 ? 10.214 -6.839 -10.064 1.00 95.56 152 PRO A C 1
ATOM 1147 O O . PRO A 1 152 ? 10.992 -7.331 -10.875 1.00 95.56 152 PRO A O 1
ATOM 1150 N N . ALA A 1 153 ? 10.497 -5.713 -9.400 1.00 94.38 153 ALA A N 1
ATOM 1151 C CA . ALA A 1 153 ? 11.735 -4.963 -9.604 1.00 94.38 153 ALA A CA 1
ATOM 1152 C C . ALA A 1 153 ? 12.968 -5.750 -9.126 1.00 94.38 153 ALA A C 1
ATOM 1154 O O . ALA A 1 153 ? 13.979 -5.791 -9.824 1.00 94.38 153 ALA A O 1
ATOM 1155 N N . ILE A 1 154 ? 12.880 -6.416 -7.970 1.00 96.56 154 ILE A N 1
ATOM 1156 C CA . ILE A 1 154 ? 13.955 -7.272 -7.441 1.00 96.56 154 ILE A CA 1
ATOM 1157 C C . ILE A 1 154 ? 14.267 -8.402 -8.426 1.00 96.56 154 ILE A C 1
ATOM 1159 O O . ILE A 1 154 ? 15.427 -8.604 -8.784 1.00 96.56 154 ILE A O 1
ATOM 1163 N N . VAL A 1 155 ? 13.231 -9.104 -8.896 1.00 95.69 155 VAL A N 1
ATOM 1164 C CA . VAL A 1 155 ? 13.375 -10.188 -9.879 1.00 95.69 155 VAL A CA 1
ATOM 1165 C C . VAL A 1 155 ? 13.958 -9.655 -11.186 1.00 95.69 155 VAL A C 1
ATOM 1167 O O . VAL A 1 155 ? 14.864 -10.270 -11.742 1.00 95.69 155 VAL A O 1
ATOM 1170 N N . TYR A 1 156 ? 13.496 -8.493 -11.649 1.00 93.88 156 TYR A N 1
ATOM 1171 C CA . TYR A 1 156 ? 13.995 -7.854 -12.862 1.00 93.88 156 TYR A CA 1
ATOM 1172 C C . TYR A 1 156 ? 15.494 -7.529 -12.778 1.00 93.88 156 TYR A C 1
ATOM 1174 O O . TYR A 1 156 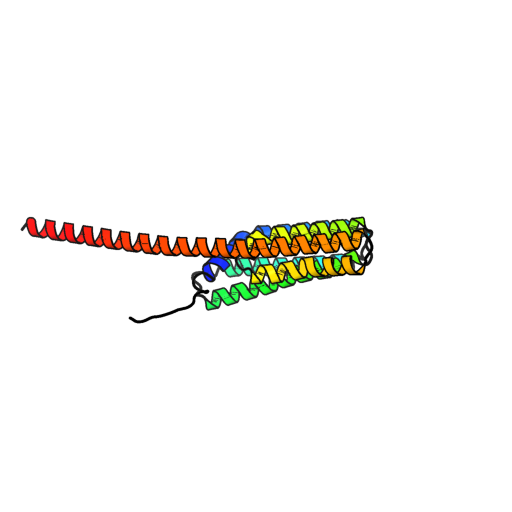? 16.253 -7.890 -13.676 1.00 93.88 156 TYR A O 1
ATOM 1182 N N . PHE A 1 157 ? 15.951 -6.882 -11.701 1.00 93.56 157 PHE A N 1
ATOM 1183 C CA . PHE A 1 157 ? 17.369 -6.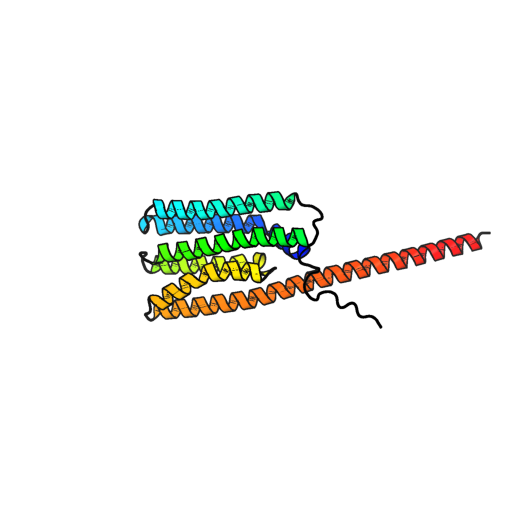536 -11.547 1.00 93.56 157 PHE A CA 1
ATOM 1184 C C . PHE A 1 157 ? 18.259 -7.767 -11.356 1.00 93.56 157 PHE A C 1
ATOM 1186 O O . PHE A 1 157 ? 19.365 -7.798 -11.896 1.00 93.56 157 PHE A O 1
ATOM 1193 N N . ALA A 1 158 ? 17.770 -8.798 -10.661 1.00 95.25 158 ALA A N 1
ATOM 1194 C CA . ALA A 1 158 ? 18.475 -10.071 -10.546 1.00 95.25 158 ALA A CA 1
ATOM 1195 C C . ALA A 1 158 ? 18.624 -10.755 -11.914 1.00 95.25 158 ALA A C 1
ATOM 1197 O O . ALA A 1 158 ? 19.699 -11.257 -12.235 1.00 95.25 158 ALA A O 1
ATOM 1198 N N . TRP A 1 159 ? 17.570 -10.728 -12.739 1.00 94.25 159 TRP A N 1
ATOM 1199 C CA . TRP A 1 159 ? 17.585 -11.293 -14.090 1.00 94.25 159 TRP A CA 1
ATOM 1200 C C . TRP A 1 159 ? 18.566 -10.569 -15.012 1.00 94.25 159 TRP A C 1
ATOM 1202 O O . TRP A 1 159 ? 19.282 -11.217 -15.771 1.00 94.25 159 TRP A O 1
ATOM 1212 N N . GLN A 1 160 ? 18.620 -9.235 -14.951 1.00 89.56 160 GLN A N 1
ATOM 1213 C CA . GLN A 1 160 ? 19.559 -8.456 -15.765 1.00 89.56 160 GLN A CA 1
ATOM 1214 C C . GLN A 1 160 ? 21.026 -8.747 -15.427 1.00 89.56 160 GLN A C 1
ATOM 1216 O O . GLN A 1 160 ? 21.898 -8.582 -16.280 1.00 89.56 160 GLN A O 1
ATOM 1221 N N . GLY A 1 161 ? 21.302 -9.199 -14.201 1.00 89.06 161 GLY A N 1
ATOM 1222 C CA . GLY A 1 161 ? 22.640 -9.563 -13.759 1.00 89.06 161 GLY A CA 1
ATOM 1223 C C . GLY A 1 161 ? 23.621 -8.385 -13.772 1.00 89.06 161 GLY A C 1
ATOM 1224 O O . GLY A 1 161 ? 23.245 -7.216 -13.669 1.00 89.06 161 GLY A O 1
ATOM 1225 N N . GLY A 1 162 ? 24.914 -8.704 -13.859 1.00 92.50 162 GLY A N 1
ATOM 1226 C CA . GLY A 1 162 ? 25.989 -7.722 -13.710 1.00 92.50 162 GLY A CA 1
ATOM 1227 C C . GLY A 1 162 ? 26.129 -7.197 -12.276 1.00 92.50 162 GLY A C 1
ATOM 1228 O O . GLY A 1 162 ? 25.290 -7.442 -11.410 1.00 92.50 162 GLY A O 1
ATOM 1229 N N . GLU A 1 163 ? 27.214 -6.471 -12.011 1.00 92.88 163 GLU A N 1
ATOM 1230 C CA . GLU A 1 163 ? 27.534 -5.976 -10.665 1.00 92.88 163 GLU A CA 1
ATOM 1231 C C . GLU A 1 163 ? 26.429 -5.064 -10.107 1.00 92.88 163 GLU A C 1
ATOM 1233 O O . GLU A 1 163 ? 25.970 -5.243 -8.977 1.00 92.88 163 GLU A O 1
ATOM 1238 N N . ILE A 1 164 ? 25.938 -4.131 -10.930 1.00 91.75 164 ILE A N 1
ATOM 1239 C CA . ILE A 1 164 ? 24.885 -3.190 -10.531 1.00 91.75 164 ILE A CA 1
ATOM 1240 C C . ILE A 1 164 ? 23.534 -3.902 -10.374 1.00 91.75 164 ILE A C 1
ATOM 1242 O O . ILE A 1 164 ? 22.846 -3.654 -9.387 1.00 91.75 164 ILE A O 1
ATOM 1246 N N . GLY A 1 165 ? 23.151 -4.802 -11.289 1.00 93.25 165 GLY A N 1
ATOM 1247 C CA . GLY A 1 165 ? 21.868 -5.514 -11.205 1.00 93.25 165 GLY A CA 1
ATOM 1248 C C . GLY A 1 165 ? 21.769 -6.390 -9.956 1.00 93.25 165 GLY A C 1
ATOM 1249 O O . GLY A 1 165 ? 20.797 -6.283 -9.205 1.00 93.25 165 GLY A O 1
ATOM 1250 N N . TRP A 1 166 ? 22.817 -7.161 -9.647 1.00 96.38 166 TRP A N 1
ATOM 1251 C CA . TRP A 1 166 ? 22.886 -7.930 -8.400 1.00 96.38 166 TRP A CA 1
ATOM 1252 C C . TRP A 1 166 ? 22.847 -7.036 -7.162 1.00 96.38 166 TRP A C 1
ATOM 1254 O O . TRP A 1 166 ? 22.087 -7.313 -6.233 1.00 96.38 166 TRP A O 1
ATOM 1264 N N . SER A 1 167 ? 23.602 -5.936 -7.162 1.00 96.06 167 SER A N 1
ATOM 1265 C CA . SER A 1 167 ? 23.601 -4.978 -6.051 1.00 96.06 167 SER A CA 1
ATOM 1266 C C . SER A 1 167 ? 22.209 -4.384 -5.811 1.00 96.06 167 SER A C 1
ATOM 1268 O O . SER A 1 167 ? 21.756 -4.307 -4.668 1.00 96.06 167 SER A O 1
ATOM 1270 N N . MET A 1 168 ? 21.485 -4.023 -6.875 1.00 95.12 168 MET A N 1
ATOM 1271 C CA . MET A 1 168 ? 20.115 -3.509 -6.783 1.00 95.12 168 MET A CA 1
ATOM 1272 C C . MET A 1 168 ? 19.124 -4.567 -6.288 1.00 95.12 168 MET A C 1
ATOM 1274 O O . MET A 1 168 ? 18.274 -4.251 -5.457 1.00 95.12 168 MET A O 1
ATOM 1278 N N . ALA A 1 169 ? 19.242 -5.818 -6.739 1.00 96.81 169 ALA A N 1
ATOM 1279 C CA . ALA A 1 169 ? 18.391 -6.912 -6.274 1.00 96.81 169 ALA A CA 1
ATOM 1280 C C . ALA A 1 169 ? 18.607 -7.219 -4.783 1.00 96.81 169 ALA A C 1
ATOM 1282 O O . ALA A 1 169 ? 17.638 -7.371 -4.033 1.00 96.81 169 ALA A O 1
ATOM 1283 N N . VAL A 1 170 ? 19.865 -7.250 -4.330 1.00 98.12 170 VAL A N 1
ATOM 1284 C CA . VAL A 1 170 ? 20.214 -7.431 -2.913 1.00 98.12 170 VAL A CA 1
ATOM 1285 C C . VAL A 1 170 ? 19.673 -6.272 -2.082 1.00 98.12 170 VAL A C 1
ATOM 1287 O O . VAL A 1 170 ? 18.954 -6.510 -1.113 1.00 98.12 170 VAL A O 1
ATOM 1290 N N . MET A 1 171 ? 19.930 -5.024 -2.481 1.00 97.44 171 MET A N 1
ATOM 1291 C CA . MET A 1 171 ? 19.422 -3.847 -1.766 1.00 97.44 171 MET A CA 1
ATOM 1292 C C . MET A 1 171 ? 17.891 -3.800 -1.727 1.00 97.44 171 MET A C 1
ATOM 1294 O O . MET A 1 171 ? 17.313 -3.508 -0.682 1.00 97.44 171 MET A O 1
ATOM 1298 N N . GLY A 1 172 ? 17.219 -4.141 -2.829 1.00 97.44 172 GLY A N 1
ATOM 1299 C CA . GLY A 1 172 ? 15.760 -4.242 -2.877 1.00 97.44 172 GLY A CA 1
ATOM 1300 C C . GLY A 1 172 ? 15.219 -5.328 -1.945 1.00 97.44 172 GLY A C 1
ATOM 1301 O O . GLY A 1 172 ? 14.227 -5.106 -1.254 1.00 97.44 172 GLY A O 1
ATOM 1302 N N . THR A 1 173 ? 15.903 -6.472 -1.857 1.00 98.44 173 THR A N 1
ATOM 1303 C CA . THR A 1 173 ? 15.552 -7.565 -0.935 1.00 98.44 173 THR A CA 1
ATOM 1304 C C . THR A 1 173 ? 15.745 -7.153 0.523 1.00 98.44 173 THR A C 1
ATOM 1306 O O . THR A 1 173 ? 14.869 -7.404 1.350 1.00 98.44 173 THR A O 1
ATOM 1309 N N . VAL A 1 174 ? 16.851 -6.475 0.843 1.00 98.44 174 VAL A N 1
ATOM 1310 C CA . VAL A 1 174 ? 17.113 -5.923 2.181 1.00 98.44 174 VAL A CA 1
ATOM 1311 C C . VAL A 1 174 ? 16.038 -4.905 2.559 1.00 98.44 174 VAL A C 1
ATOM 1313 O O . VAL A 1 174 ? 15.484 -4.991 3.654 1.00 98.44 174 VAL A O 1
ATOM 1316 N N . LEU A 1 175 ? 15.689 -3.989 1.650 1.00 98.25 175 LEU A N 1
ATOM 1317 C CA . LEU A 1 175 ? 14.618 -3.017 1.863 1.00 98.25 175 LEU A CA 1
ATOM 1318 C C . LEU A 1 175 ? 13.278 -3.716 2.117 1.00 98.25 175 LEU A C 1
ATOM 1320 O O . LEU A 1 175 ? 12.602 -3.393 3.090 1.00 98.25 175 LEU A O 1
ATOM 1324 N N . LEU A 1 176 ? 12.907 -4.693 1.286 1.00 98.19 176 LEU A N 1
ATOM 1325 C CA . LEU A 1 176 ? 11.675 -5.460 1.462 1.00 98.19 176 LEU A CA 1
ATOM 1326 C C . LEU A 1 176 ? 11.659 -6.171 2.823 1.00 98.19 176 LEU A C 1
ATOM 1328 O O . LEU A 1 176 ? 10.696 -6.028 3.570 1.00 98.19 176 LEU A O 1
ATOM 1332 N N . GLY A 1 177 ? 12.731 -6.877 3.189 1.00 98.38 177 GLY A N 1
ATOM 1333 C CA . GLY A 1 177 ? 12.847 -7.555 4.482 1.00 98.38 177 GLY A CA 1
ATOM 1334 C C . GLY A 1 177 ? 12.734 -6.594 5.669 1.00 98.38 177 GLY A C 1
ATOM 1335 O O . GLY A 1 177 ? 11.967 -6.846 6.601 1.00 98.38 177 GLY A O 1
ATOM 1336 N N . PHE A 1 178 ? 13.427 -5.455 5.605 1.00 98.19 178 PHE A N 1
ATOM 1337 C CA . PHE A 1 178 ? 13.354 -4.401 6.617 1.00 98.19 178 PHE A CA 1
ATOM 1338 C C . PHE A 1 178 ? 11.932 -3.845 6.768 1.00 98.19 178 PHE A C 1
ATOM 1340 O O . PHE A 1 178 ? 11.433 -3.694 7.888 1.00 98.19 178 PHE A O 1
ATOM 1347 N N . LEU A 1 179 ? 11.252 -3.579 5.652 1.00 98.00 179 LEU A N 1
ATOM 1348 C CA . LEU A 1 179 ? 9.883 -3.075 5.640 1.00 98.00 179 LEU A CA 1
ATOM 1349 C C . LEU A 1 179 ? 8.886 -4.101 6.185 1.00 98.00 179 LEU A C 1
ATOM 1351 O O . LEU A 1 179 ? 8.003 -3.733 6.955 1.00 98.00 179 LEU A O 1
ATOM 1355 N N . LEU A 1 180 ? 9.041 -5.386 5.860 1.00 97.62 180 LEU A N 1
ATOM 1356 C CA . LEU A 1 180 ? 8.197 -6.454 6.403 1.00 97.62 180 LEU A CA 1
ATOM 1357 C C . LEU A 1 180 ? 8.379 -6.608 7.917 1.00 97.62 180 LEU A C 1
ATOM 1359 O O . LEU A 1 180 ? 7.392 -6.680 8.651 1.00 97.62 180 LEU A O 1
ATOM 1363 N N . MET A 1 181 ? 9.624 -6.596 8.399 1.00 97.19 181 MET A N 1
ATOM 1364 C CA . MET A 1 181 ? 9.926 -6.626 9.833 1.00 97.19 181 MET A CA 1
ATOM 1365 C C . MET A 1 181 ? 9.317 -5.415 10.553 1.00 97.19 181 MET A C 1
ATOM 1367 O O . MET A 1 181 ? 8.648 -5.561 11.577 1.00 97.19 181 MET A O 1
ATOM 1371 N N . THR A 1 182 ? 9.502 -4.217 9.996 1.00 95.44 182 THR A N 1
ATOM 1372 C CA . THR A 1 182 ? 8.952 -2.983 10.571 1.00 95.44 182 THR A CA 1
ATOM 1373 C C . THR A 1 182 ? 7.425 -2.984 10.527 1.00 95.44 182 THR A C 1
ATOM 1375 O O . THR A 1 182 ? 6.786 -2.537 11.476 1.00 95.44 182 THR A O 1
ATOM 1378 N N . GLY A 1 183 ? 6.826 -3.547 9.476 1.00 94.06 183 GLY A N 1
ATOM 1379 C CA . GLY A 1 183 ? 5.379 -3.682 9.337 1.00 94.06 183 GLY A CA 1
ATOM 1380 C C . GLY A 1 183 ? 4.771 -4.593 10.400 1.00 94.06 183 GLY A C 1
ATOM 1381 O O . GLY A 1 183 ? 3.788 -4.216 11.031 1.00 94.06 183 GLY A O 1
ATOM 1382 N N . ARG A 1 184 ? 5.395 -5.747 10.674 1.00 93.62 184 ARG A N 1
ATOM 1383 C CA . ARG A 1 184 ? 4.998 -6.634 11.785 1.00 93.62 184 ARG A CA 1
ATOM 1384 C C . ARG A 1 184 ? 5.074 -5.922 13.129 1.00 93.62 184 ARG A C 1
ATOM 1386 O O . ARG A 1 184 ? 4.158 -6.019 13.937 1.00 93.62 184 ARG A O 1
ATOM 1393 N N . ARG A 1 185 ? 6.159 -5.179 13.362 1.00 92.31 185 ARG A N 1
ATOM 1394 C CA . ARG A 1 185 ? 6.324 -4.399 14.593 1.00 92.31 185 ARG A CA 1
ATOM 1395 C C . ARG A 1 185 ? 5.243 -3.324 14.729 1.00 92.31 185 ARG A C 1
ATOM 1397 O O . ARG A 1 185 ? 4.721 -3.139 15.821 1.00 92.31 185 ARG A O 1
ATOM 1404 N N . GLN A 1 186 ? 4.901 -2.635 13.641 1.00 90.31 186 GLN A N 1
ATOM 1405 C CA . GLN A 1 186 ? 3.826 -1.642 13.627 1.00 90.31 186 GLN A CA 1
ATOM 1406 C C . GLN A 1 186 ? 2.469 -2.246 13.985 1.00 90.31 186 GLN A C 1
ATOM 1408 O O . GLN A 1 186 ? 1.768 -1.682 14.820 1.00 90.31 186 GLN A O 1
ATOM 1413 N N . GLU A 1 187 ? 2.116 -3.394 13.408 1.00 91.25 187 GLU A N 1
ATOM 1414 C CA . GLU A 1 187 ? 0.868 -4.090 13.731 1.00 91.25 187 GLU A CA 1
ATOM 1415 C C . GLU A 1 187 ? 0.758 -4.381 15.234 1.00 91.25 187 GLU A C 1
ATOM 1417 O O . GLU A 1 187 ? -0.257 -4.058 15.847 1.00 91.25 187 GLU A O 1
ATOM 1422 N N . MET A 1 188 ? 1.829 -4.909 15.837 1.00 89.75 188 MET A N 1
ATOM 1423 C CA . MET A 1 188 ? 1.880 -5.200 17.275 1.00 89.75 188 MET A CA 1
ATOM 1424 C C . MET A 1 188 ? 1.699 -3.945 18.133 1.00 89.75 188 MET A C 1
ATOM 1426 O O . MET A 1 188 ? 0.933 -3.964 19.090 1.00 89.75 188 MET A O 1
ATOM 1430 N N . VAL A 1 189 ? 2.359 -2.838 17.776 1.00 89.38 189 VAL A N 1
ATOM 1431 C CA . VAL A 1 189 ? 2.223 -1.559 18.498 1.00 89.38 189 VAL A CA 1
ATOM 1432 C C . VAL A 1 189 ? 0.788 -1.033 18.431 1.00 89.38 189 VAL A C 1
ATOM 1434 O O . VAL A 1 189 ? 0.266 -0.528 19.421 1.00 89.38 189 VAL A O 1
ATOM 1437 N N . VAL A 1 190 ? 0.132 -1.160 17.276 1.00 87.31 190 VAL A N 1
ATOM 1438 C CA . VAL A 1 190 ? -1.261 -0.726 17.093 1.00 87.31 190 VAL A CA 1
ATOM 1439 C C . VAL A 1 190 ? -2.222 -1.601 17.896 1.00 87.31 190 VAL A C 1
ATOM 1441 O O . VAL A 1 190 ? -3.153 -1.075 18.501 1.00 87.31 190 VAL A O 1
ATOM 1444 N N . LEU A 1 191 ? -2.003 -2.918 17.917 1.00 87.69 191 LEU A N 1
ATOM 1445 C CA . LEU A 1 191 ? -2.805 -3.847 18.714 1.00 87.69 191 LEU A CA 1
ATOM 1446 C C . LEU A 1 191 ? -2.695 -3.541 20.209 1.00 87.69 191 LEU A C 1
ATOM 1448 O O . LEU A 1 191 ? -3.720 -3.434 20.875 1.00 87.69 191 LEU A O 1
ATOM 1452 N N . GLU A 1 192 ? -1.481 -3.318 20.708 1.00 87.50 192 GLU A N 1
ATOM 1453 C CA . GLU A 1 192 ? -1.246 -2.981 22.113 1.00 87.50 192 GLU A CA 1
ATOM 1454 C C . GLU A 1 192 ? -1.904 -1.649 22.500 1.00 87.50 192 GLU A C 1
ATOM 1456 O O . GLU A 1 192 ? -2.574 -1.550 23.524 1.00 87.50 192 GLU A O 1
ATOM 1461 N N . ALA A 1 193 ? -1.797 -0.627 21.644 1.00 85.38 193 ALA A N 1
ATOM 1462 C CA . ALA A 1 193 ? -2.441 0.662 21.884 1.00 85.38 193 ALA A CA 1
ATOM 1463 C C . ALA A 1 193 ? -3.975 0.550 21.956 1.00 85.38 193 ALA A C 1
ATOM 1465 O O . ALA A 1 193 ? -4.607 1.210 22.781 1.00 85.38 193 ALA A O 1
ATOM 1466 N N . LEU A 1 194 ? -4.583 -0.286 21.107 1.00 85.25 194 LEU A N 1
ATOM 1467 C CA . LEU A 1 194 ? -6.028 -0.527 21.126 1.00 85.25 194 LEU A CA 1
ATOM 1468 C C . LEU A 1 194 ? -6.457 -1.333 22.354 1.00 85.25 194 LEU A C 1
ATOM 1470 O O . LEU A 1 194 ? -7.500 -1.028 22.933 1.00 85.25 194 LEU A O 1
ATOM 1474 N N . ARG A 1 195 ? -5.638 -2.299 22.780 1.00 84.38 195 ARG A N 1
ATOM 1475 C CA . ARG A 1 195 ? -5.853 -3.070 24.004 1.00 84.38 195 ARG A CA 1
ATOM 1476 C C . ARG A 1 195 ? -5.846 -2.181 25.241 1.00 84.38 195 ARG A C 1
ATOM 1478 O O . ARG A 1 195 ? -6.836 -2.152 25.966 1.00 84.38 195 ARG A O 1
ATOM 1485 N N . LEU A 1 196 ? -4.790 -1.389 25.421 1.00 82.12 196 LEU A N 1
ATOM 1486 C CA . LEU A 1 196 ? -4.662 -0.451 26.539 1.00 82.12 196 LEU A CA 1
ATOM 1487 C C . LEU A 1 196 ? -5.795 0.583 26.557 1.00 82.12 196 LEU A C 1
ATOM 1489 O O . LEU A 1 196 ? -6.297 0.942 27.619 1.00 82.12 196 LEU A O 1
ATOM 1493 N N . ALA A 1 197 ? -6.234 1.056 25.386 1.00 81.38 197 ALA A N 1
ATOM 1494 C CA . ALA A 1 197 ? -7.372 1.966 25.288 1.00 81.38 197 ALA A CA 1
ATOM 1495 C C . ALA A 1 197 ? -8.702 1.308 25.698 1.00 81.38 197 ALA A C 1
ATOM 1497 O O . ALA A 1 197 ? -9.579 2.004 26.208 1.00 81.38 197 ALA A O 1
ATOM 1498 N N . GLY A 1 198 ? -8.858 0.001 25.469 1.00 80.88 198 GLY A N 1
ATOM 1499 C CA . GLY A 1 198 ? -9.989 -0.788 25.960 1.00 80.88 198 GLY A CA 1
ATOM 1500 C C . GLY A 1 198 ? -9.944 -0.952 27.477 1.00 80.88 198 GLY A C 1
ATOM 1501 O O . GLY A 1 198 ? -10.859 -0.506 28.158 1.00 80.88 198 GLY A O 1
ATOM 1502 N N . GLU A 1 199 ? -8.834 -1.471 28.007 1.00 82.31 199 GLU A N 1
ATOM 1503 C CA . GLU A 1 199 ? -8.644 -1.693 29.450 1.00 82.31 199 GLU A CA 1
ATOM 1504 C C . GLU A 1 199 ? -8.837 -0.401 30.262 1.00 82.31 199 GLU A C 1
ATOM 1506 O O . GLU A 1 199 ? -9.493 -0.402 31.300 1.00 82.31 199 GLU A O 1
ATOM 1511 N N . ASN A 1 200 ? -8.330 0.735 29.769 1.00 80.44 200 ASN A N 1
ATOM 1512 C CA . ASN A 1 200 ? -8.511 2.027 30.431 1.00 80.44 200 ASN A CA 1
ATOM 1513 C C . ASN A 1 200 ? -9.984 2.481 30.443 1.00 80.44 200 ASN A C 1
ATOM 1515 O O . ASN A 1 200 ? -10.446 3.034 31.437 1.00 80.44 200 ASN A O 1
ATOM 1519 N N . ARG A 1 201 ? -10.752 2.227 29.373 1.00 79.38 201 ARG A N 1
ATOM 1520 C CA . ARG A 1 201 ? -12.195 2.536 29.357 1.00 79.38 201 ARG A CA 1
ATOM 1521 C C . ARG A 1 201 ? -12.955 1.707 30.381 1.00 79.38 201 ARG A C 1
ATOM 1523 O O . ARG A 1 201 ? -13.788 2.267 31.086 1.00 79.38 201 ARG A O 1
ATOM 1530 N N . ASP A 1 202 ? -12.634 0.423 30.482 1.00 80.75 202 ASP A N 1
ATOM 1531 C CA . ASP A 1 202 ? -13.288 -0.485 31.423 1.00 80.75 202 ASP A CA 1
ATOM 1532 C C . ASP A 1 202 ? -12.951 -0.108 32.874 1.00 80.75 202 ASP A C 1
ATOM 1534 O O . ASP A 1 202 ? -13.835 -0.038 33.725 1.00 80.75 202 ASP A O 1
ATOM 1538 N N . LEU A 1 203 ? -11.687 0.231 33.155 1.00 79.88 203 LEU A N 1
ATOM 1539 C CA . LEU A 1 203 ? -11.258 0.714 34.471 1.00 79.88 203 LEU A CA 1
ATOM 1540 C C . LEU A 1 203 ? -11.948 2.026 34.864 1.00 79.88 203 LEU A C 1
ATOM 1542 O O . LEU A 1 203 ? -12.413 2.153 35.995 1.00 79.88 203 LEU A O 1
ATOM 1546 N N . VAL A 1 204 ? -12.036 2.995 33.946 1.00 80.94 204 VAL A N 1
ATOM 1547 C CA . VAL A 1 204 ? -12.742 4.262 34.193 1.00 80.94 204 VAL A CA 1
ATOM 1548 C C . VAL A 1 204 ? -14.228 4.016 34.445 1.00 80.94 204 VAL A C 1
ATOM 1550 O O . VAL A 1 204 ? -14.769 4.606 35.375 1.00 80.94 204 VAL A O 1
ATOM 1553 N N . ALA A 1 205 ? -14.869 3.132 33.675 1.00 80.94 205 ALA A N 1
ATOM 1554 C CA . ALA A 1 205 ? -16.278 2.789 33.854 1.00 80.94 205 ALA A CA 1
ATOM 1555 C C . ALA A 1 205 ? -16.548 2.157 35.231 1.00 80.94 205 ALA A C 1
ATOM 1557 O O . ALA A 1 205 ? -17.464 2.581 35.937 1.00 80.94 205 ALA A O 1
ATOM 1558 N N . ASN A 1 206 ? -15.701 1.213 35.653 1.00 83.38 206 ASN A N 1
ATOM 1559 C CA . ASN A 1 206 ? -15.812 0.577 36.966 1.00 83.38 206 ASN A CA 1
ATOM 1560 C C . ASN A 1 206 ? -15.614 1.588 38.104 1.00 83.38 206 ASN A C 1
ATOM 1562 O O . ASN A 1 206 ? -16.382 1.593 39.061 1.00 83.38 206 ASN A O 1
ATOM 1566 N N . LEU A 1 207 ? -14.624 2.482 37.987 1.00 80.94 207 LEU A N 1
ATOM 1567 C CA . LEU A 1 207 ? -14.401 3.543 38.973 1.00 80.94 207 LEU A CA 1
ATOM 1568 C C . LEU A 1 207 ? -15.596 4.493 39.062 1.00 80.94 207 LEU A C 1
ATOM 1570 O O . LEU A 1 207 ? -16.006 4.839 40.166 1.00 80.94 207 LEU A O 1
ATOM 1574 N N . THR A 1 208 ? -16.177 4.900 37.929 1.00 82.19 208 THR A N 1
ATOM 1575 C CA . THR A 1 208 ? -17.376 5.747 37.943 1.00 82.19 208 THR A CA 1
ATOM 1576 C C . THR A 1 208 ? -18.550 5.049 38.623 1.00 82.19 208 THR A C 1
ATOM 1578 O O . THR A 1 208 ? -19.197 5.660 39.471 1.00 82.19 208 THR A O 1
ATOM 1581 N N . GLU A 1 209 ? -18.759 3.759 38.350 1.00 85.75 209 GLU A N 1
ATOM 1582 C CA . GLU A 1 209 ? -19.829 2.971 38.967 1.00 85.75 209 GLU A CA 1
ATOM 1583 C C . GLU A 1 209 ? -19.619 2.804 40.484 1.00 85.75 209 GLU A C 1
ATOM 1585 O O . GLU A 1 209 ? -20.559 2.951 41.266 1.00 85.75 209 GLU A O 1
ATOM 1590 N N . GLU A 1 210 ? -18.387 2.548 40.934 1.00 85.69 210 GLU A N 1
ATOM 1591 C CA . GLU A 1 210 ? -18.064 2.486 42.365 1.00 85.69 210 GLU A CA 1
ATOM 1592 C C . GLU A 1 210 ? -18.254 3.840 43.059 1.00 85.69 210 GLU A C 1
ATOM 1594 O O . GLU A 1 210 ? -18.796 3.890 44.166 1.00 85.69 210 GLU A O 1
ATOM 1599 N N . THR A 1 211 ? -17.852 4.946 42.420 1.00 84.31 211 THR A N 1
ATOM 1600 C CA . THR A 1 211 ? -18.052 6.287 42.988 1.00 84.31 211 THR A CA 1
ATOM 1601 C C . THR A 1 211 ? -19.525 6.664 43.088 1.00 84.31 211 THR A C 1
ATOM 1603 O O . THR A 1 211 ? -19.915 7.268 44.084 1.00 84.31 211 THR A O 1
ATOM 1606 N N . GLU A 1 212 ? -20.345 6.281 42.108 1.00 88.06 212 GLU A N 1
ATOM 1607 C CA . GLU A 1 212 ? -21.788 6.531 42.107 1.00 88.06 212 GLU A CA 1
ATOM 1608 C C . GLU A 1 212 ? -22.472 5.746 43.232 1.00 88.06 212 GLU A C 1
ATOM 1610 O O . GLU A 1 212 ? -23.136 6.343 44.078 1.00 88.06 212 GLU A O 1
ATOM 1615 N N . LYS A 1 213 ? -22.176 4.445 43.360 1.00 87.56 213 LYS A N 1
ATOM 1616 C CA . LYS A 1 213 ? -22.669 3.606 44.468 1.00 87.56 213 LYS A CA 1
ATOM 1617 C C . LYS A 1 213 ? -22.256 4.138 45.840 1.00 87.56 213 LYS A C 1
ATOM 1619 O O . LYS A 1 213 ? -23.050 4.129 46.781 1.00 87.56 213 LYS A O 1
ATOM 1624 N N . ALA A 1 214 ? -21.013 4.600 45.980 1.00 82.19 214 ALA A N 1
ATOM 1625 C CA . ALA A 1 214 ? -20.526 5.178 47.230 1.00 82.19 214 ALA A CA 1
ATOM 1626 C C . ALA A 1 214 ? -21.238 6.498 47.576 1.00 82.19 214 ALA A C 1
ATOM 1628 O O . ALA A 1 214 ? -21.480 6.778 48.754 1.00 82.19 214 ALA A O 1
ATOM 1629 N N . LEU A 1 215 ? -21.586 7.299 46.565 1.00 85.69 215 LEU A N 1
ATOM 1630 C CA . LEU A 1 215 ? -22.338 8.539 46.735 1.00 85.69 215 LEU A CA 1
ATOM 1631 C C . LEU A 1 215 ? -23.789 8.254 47.149 1.00 85.69 215 LEU A C 1
ATOM 1633 O O . LEU A 1 215 ? -24.272 8.842 48.114 1.00 85.69 215 LEU A O 1
ATOM 1637 N N . GLU A 1 216 ? -24.453 7.307 46.486 1.00 87.44 216 GLU A N 1
ATOM 1638 C CA . GLU A 1 216 ? -25.820 6.875 46.804 1.00 87.44 216 GLU A CA 1
ATOM 1639 C C . GLU A 1 216 ? -25.933 6.321 48.229 1.00 87.44 216 GLU A C 1
ATOM 1641 O O . GLU A 1 216 ? -26.854 6.674 48.970 1.00 87.44 216 GLU A O 1
ATOM 1646 N N . ALA A 1 217 ? -24.967 5.502 48.653 1.00 83.06 217 ALA A N 1
ATOM 1647 C CA . ALA A 1 217 ? -24.919 4.975 50.013 1.00 83.06 217 ALA A CA 1
ATOM 1648 C C . ALA A 1 217 ? -24.771 6.091 51.061 1.00 83.06 217 ALA A C 1
ATOM 1650 O O . ALA A 1 217 ? -25.413 6.037 52.111 1.00 83.06 217 ALA A O 1
ATOM 1651 N N . LYS A 1 218 ? -23.964 7.122 50.772 1.00 81.50 218 LYS A N 1
ATOM 1652 C CA . LYS A 1 218 ? -23.818 8.293 51.648 1.00 81.50 218 LYS A CA 1
ATOM 1653 C C . LYS A 1 218 ? -25.107 9.100 51.757 1.00 81.50 218 LYS A C 1
ATOM 1655 O O . LYS A 1 218 ? -25.526 9.389 52.870 1.00 81.50 218 LYS A O 1
ATOM 1660 N N . VAL A 1 219 ? -25.746 9.410 50.630 1.00 86.44 219 VAL A N 1
ATOM 1661 C CA . VAL A 1 219 ? -27.008 10.170 50.604 1.00 86.44 219 VAL A CA 1
ATOM 1662 C C . VAL A 1 219 ? -28.108 9.418 51.355 1.00 86.44 219 VAL A C 1
ATOM 1664 O O . VAL A 1 219 ? -28.832 10.009 52.151 1.00 86.44 219 VAL A O 1
ATOM 1667 N N . THR A 1 220 ? -28.189 8.098 51.168 1.00 84.69 220 THR A N 1
ATOM 1668 C CA . THR A 1 220 ? -29.157 7.253 51.882 1.00 84.69 220 THR A CA 1
ATOM 1669 C C . THR A 1 220 ? -28.900 7.272 53.392 1.00 84.69 220 THR A C 1
ATOM 1671 O O . THR A 1 220 ? -29.834 7.422 54.177 1.00 84.69 220 THR A O 1
ATOM 1674 N N . ALA A 1 221 ? -27.637 7.174 53.816 1.00 82.06 221 ALA A N 1
ATOM 1675 C CA . ALA A 1 221 ? -27.270 7.231 55.230 1.00 82.06 221 ALA A CA 1
ATOM 1676 C C . ALA A 1 221 ? -27.546 8.605 55.868 1.00 82.06 221 ALA A C 1
ATOM 1678 O O . ALA A 1 221 ? -27.963 8.659 57.021 1.00 82.06 221 ALA A O 1
ATOM 1679 N N . GLU A 1 222 ? -27.341 9.703 55.136 1.00 81.12 222 GLU A N 1
ATOM 1680 C CA . GLU A 1 222 ? -27.661 11.060 55.600 1.00 81.12 222 GLU A CA 1
ATOM 1681 C C . GLU A 1 222 ? -29.176 11.262 55.734 1.00 81.12 222 GLU A C 1
ATOM 1683 O O . GLU A 1 222 ? -29.626 11.735 56.773 1.00 81.12 222 GLU A O 1
ATOM 1688 N N . SER A 1 223 ? -29.976 10.790 54.769 1.00 78.19 223 SER A N 1
ATOM 1689 C CA . SER A 1 223 ? -31.443 10.878 54.849 1.00 78.19 223 SER A CA 1
ATOM 1690 C C . SER A 1 223 ? -32.058 10.070 55.997 1.00 78.19 223 SER A C 1
ATOM 1692 O O . SER A 1 223 ? -33.095 10.452 56.519 1.00 78.19 223 SER A O 1
ATOM 1694 N N . LEU A 1 224 ? -31.414 8.976 56.419 1.00 78.88 224 LEU A N 1
ATOM 1695 C CA . LEU A 1 224 ? -31.867 8.154 57.550 1.00 78.88 224 LEU A CA 1
ATOM 1696 C C . LEU A 1 224 ? -31.481 8.737 58.919 1.00 78.88 224 LEU A C 1
ATOM 1698 O O . LEU A 1 224 ? -31.977 8.259 59.932 1.00 78.88 224 LEU A O 1
ATOM 1702 N N . ASN A 1 225 ? -30.570 9.713 58.958 1.00 73.19 225 ASN A N 1
ATOM 1703 C CA . ASN A 1 225 ? -30.124 10.377 60.187 1.00 73.19 225 ASN A CA 1
ATOM 1704 C C . ASN A 1 225 ? -30.861 11.703 60.458 1.00 73.19 225 ASN A C 1
ATOM 1706 O O . ASN A 1 225 ? -30.678 12.273 61.533 1.00 73.19 225 ASN A O 1
ATOM 1710 N N . GLU A 1 226 ? -31.632 12.217 59.494 1.00 64.88 226 GLU A N 1
ATOM 1711 C CA . GLU A 1 226 ? -32.428 13.446 59.638 1.00 64.88 226 GLU A CA 1
ATOM 1712 C C . GLU A 1 226 ? -33.885 13.199 60.097 1.00 64.88 226 GLU A C 1
ATOM 1714 O O . GLU A 1 226 ? -34.563 14.168 60.444 1.00 64.88 226 GLU A O 1
ATOM 1719 N N . ASP A 1 227 ? -34.328 11.935 60.172 1.00 49.50 227 ASP A N 1
ATOM 1720 C CA . ASP A 1 227 ? -35.626 11.481 60.721 1.00 49.50 227 ASP A CA 1
ATOM 1721 C C . ASP A 1 227 ? -35.513 10.981 62.179 1.00 49.50 227 ASP A C 1
ATOM 1723 O O . ASP A 1 227 ? -36.442 11.254 62.981 1.00 49.50 227 ASP A O 1
#

pLDDT: mean 87.17, std 12.52, range [31.17, 98.44]